Protein AF-A0A832ZF54-F1 (afdb_monomer)

Structure (mmCIF, N/CA/C/O backbone):
data_AF-A0A832ZF54-F1
#
_entry.id   AF-A0A832ZF54-F1
#
loop_
_atom_site.group_PDB
_atom_site.id
_atom_site.type_symbol
_atom_site.label_atom_id
_atom_site.label_alt_id
_atom_site.label_comp_id
_atom_site.label_asym_id
_atom_site.label_entity_id
_atom_site.label_seq_id
_atom_site.pdbx_PDB_ins_code
_atom_site.Cartn_x
_atom_site.Cartn_y
_atom_site.Cartn_z
_atom_site.occupancy
_atom_site.B_iso_or_equiv
_atom_site.auth_seq_id
_atom_site.auth_comp_id
_atom_site.auth_asym_id
_atom_site.auth_atom_id
_atom_site.pdbx_PDB_model_num
ATOM 1 N N . GLY A 1 1 ? -7.609 34.862 45.333 1.00 72.94 1 GLY A N 1
ATOM 2 C CA . GLY A 1 1 ? -7.158 33.595 45.946 1.00 72.94 1 GLY A CA 1
ATOM 3 C C . GLY A 1 1 ? -5.724 33.328 45.537 1.00 72.94 1 GLY A C 1
ATOM 4 O O . GLY A 1 1 ? -5.358 33.716 44.435 1.00 72.94 1 GLY A O 1
ATOM 5 N N . LYS A 1 2 ? -4.900 32.735 46.409 1.00 78.31 2 LYS A N 1
ATOM 6 C CA . LYS A 1 2 ? -3.517 32.364 46.063 1.00 78.31 2 LYS A CA 1
ATOM 7 C C . LYS A 1 2 ? -3.549 31.214 45.050 1.00 78.31 2 LYS A C 1
ATOM 9 O O . LYS A 1 2 ? -4.230 30.223 45.290 1.00 78.31 2 LYS A O 1
ATOM 14 N N . VAL A 1 3 ? -2.839 31.351 43.932 1.00 80.88 3 VAL A N 1
ATOM 15 C CA . VAL A 1 3 ? -2.691 30.274 42.944 1.00 80.88 3 VAL A CA 1
ATOM 16 C C . VAL A 1 3 ? -1.672 29.278 43.498 1.00 80.88 3 VAL A C 1
ATOM 18 O O . VAL A 1 3 ? -0.485 29.584 43.571 1.00 80.88 3 VAL A O 1
ATOM 21 N N . THR A 1 4 ? -2.137 28.115 43.953 1.00 91.75 4 THR A N 1
ATOM 22 C CA . THR A 1 4 ? -1.279 27.002 44.383 1.00 91.75 4 THR A CA 1
ATOM 23 C C . THR A 1 4 ? -0.973 26.082 43.202 1.00 91.75 4 THR A C 1
ATOM 25 O O . THR A 1 4 ? -1.778 25.940 42.282 1.00 91.75 4 THR A O 1
ATOM 28 N N . ARG A 1 5 ? 0.199 25.435 43.217 1.00 85.44 5 ARG A N 1
ATOM 29 C CA . ARG A 1 5 ? 0.612 24.482 42.173 1.00 85.44 5 ARG A CA 1
ATOM 30 C C . ARG A 1 5 ? -0.397 23.340 42.000 1.00 85.44 5 ARG A C 1
ATOM 32 O O . ARG A 1 5 ? -0.704 22.974 40.876 1.00 85.44 5 ARG A O 1
ATOM 39 N N . GLU A 1 6 ? -0.961 22.847 43.098 1.00 84.06 6 GLU A N 1
ATOM 40 C CA . GLU A 1 6 ? -1.992 21.798 43.112 1.00 84.06 6 GLU A CA 1
ATOM 41 C C . GLU A 1 6 ? -3.297 22.246 42.428 1.00 84.06 6 GLU A C 1
ATOM 43 O O . GLU A 1 6 ? -3.936 21.480 41.704 1.00 84.06 6 GLU A O 1
ATOM 48 N N . LEU A 1 7 ? -3.675 23.519 42.593 1.00 86.12 7 LEU A N 1
ATOM 49 C CA . LEU A 1 7 ? -4.823 24.105 41.901 1.00 86.12 7 LEU A CA 1
ATOM 50 C C . LEU A 1 7 ? -4.549 24.233 40.395 1.00 86.12 7 LEU A C 1
ATOM 52 O O . LEU A 1 7 ? -5.422 23.959 39.581 1.00 86.12 7 LEU A O 1
ATOM 56 N N . ALA A 1 8 ? -3.326 24.600 40.007 1.00 82.81 8 ALA A N 1
ATOM 57 C CA . ALA A 1 8 ? -2.937 24.629 38.600 1.00 82.81 8 ALA A CA 1
ATOM 58 C C . ALA A 1 8 ? -2.902 23.216 37.984 1.00 82.81 8 ALA A C 1
ATOM 60 O O . ALA A 1 8 ? -3.450 23.015 36.906 1.00 82.81 8 ALA A O 1
ATOM 61 N N . GLU A 1 9 ? -2.326 22.223 38.667 1.00 83.19 9 GLU A N 1
ATOM 62 C CA . GLU A 1 9 ? -2.260 20.835 38.179 1.00 83.19 9 GLU A CA 1
ATOM 63 C C . GLU A 1 9 ? -3.648 20.179 38.067 1.00 83.19 9 GLU A C 1
ATOM 65 O O . GLU A 1 9 ? -3.880 19.409 37.138 1.00 83.19 9 GLU A O 1
ATOM 70 N N . SER A 1 10 ? -4.596 20.518 38.948 1.00 83.81 10 SER A N 1
ATOM 71 C CA . SER A 1 10 ? -5.980 20.018 38.865 1.00 83.81 10 SER A CA 1
ATOM 72 C C . SER A 1 10 ? -6.819 20.683 37.768 1.00 83.81 10 SER A C 1
ATOM 74 O O . SER A 1 10 ? -7.725 20.051 37.226 1.00 83.81 10 SER A O 1
ATOM 76 N N . LEU A 1 11 ? -6.520 21.936 37.409 1.00 83.50 11 LEU A N 1
ATOM 77 C CA . LEU A 1 11 ? -7.214 22.665 36.341 1.00 83.50 11 LEU A CA 1
ATOM 78 C C . LEU A 1 11 ? -6.623 22.401 34.949 1.00 83.50 11 LEU A C 1
ATOM 80 O O . LEU A 1 11 ? -7.323 22.536 33.942 1.00 83.50 11 LEU A O 1
ATOM 84 N N . VAL A 1 12 ? -5.345 22.027 34.866 1.00 82.50 12 VAL A N 1
ATOM 85 C CA . VAL A 1 12 ? -4.686 21.723 33.594 1.00 82.50 12 VAL A CA 1
ATOM 86 C C . VAL A 1 12 ? -5.132 20.348 33.098 1.00 82.50 12 VAL A C 1
ATOM 88 O O . VAL A 1 12 ? -4.608 19.302 33.479 1.00 82.50 12 VAL A O 1
ATOM 91 N N . VAL A 1 13 ? -6.085 20.350 32.167 1.00 78.62 13 VAL A N 1
ATOM 92 C CA . VAL A 1 13 ? -6.391 19.170 31.355 1.00 78.62 13 VAL A CA 1
ATOM 93 C C . VAL A 1 13 ? -5.160 18.842 30.512 1.00 78.62 13 VAL A C 1
ATOM 95 O O . VAL A 1 13 ? -4.660 19.683 29.762 1.00 78.62 13 VAL A O 1
ATOM 98 N N . SER A 1 14 ? -4.661 17.608 30.616 1.00 74.75 14 SER A N 1
ATOM 99 C CA . SER A 1 14 ? -3.575 17.140 29.752 1.00 74.75 14 SER A CA 1
ATOM 100 C C . SER A 1 14 ? -3.968 17.309 28.283 1.00 74.75 14 SER A C 1
ATOM 102 O O . SER A 1 14 ? -4.992 16.775 27.853 1.00 74.75 14 SER A O 1
ATOM 104 N N . ARG A 1 15 ? -3.149 18.037 27.511 1.00 77.19 15 ARG A N 1
ATOM 105 C CA . ARG A 1 15 ? -3.361 18.210 26.069 1.00 77.19 15 ARG A CA 1
ATOM 106 C C . ARG A 1 15 ? -3.410 16.846 25.387 1.00 77.19 15 ARG A C 1
ATOM 108 O O . ARG A 1 15 ? -2.627 15.947 25.702 1.00 77.19 15 ARG A O 1
ATOM 115 N N . ASP A 1 16 ? -4.278 16.747 24.393 1.00 79.25 16 ASP A N 1
ATOM 116 C CA . ASP A 1 16 ? -4.268 15.655 23.436 1.00 79.25 16 ASP A CA 1
ATOM 117 C C . ASP A 1 16 ? -2.885 15.507 22.799 1.00 79.25 16 ASP A C 1
ATOM 119 O O . ASP A 1 16 ? -2.359 16.427 22.169 1.00 79.25 16 ASP A O 1
ATOM 123 N N . ARG A 1 17 ? -2.294 14.332 23.019 1.00 84.69 17 ARG A N 1
ATOM 124 C CA . ARG A 1 17 ? -1.034 13.917 22.412 1.00 84.69 17 ARG A CA 1
ATOM 125 C C . ARG A 1 17 ? -1.334 13.068 21.189 1.00 84.69 17 ARG A C 1
ATOM 127 O O . ARG A 1 17 ? -2.280 12.277 21.194 1.00 84.69 17 ARG A O 1
ATOM 134 N N . GLU A 1 18 ? -0.507 13.240 20.173 1.00 89.06 18 GLU A N 1
ATOM 135 C CA . GLU A 1 18 ? -0.501 12.371 19.007 1.00 89.06 18 GLU A CA 1
ATOM 136 C C . GLU A 1 18 ? 0.013 10.989 19.404 1.00 89.06 18 GLU A C 1
ATOM 138 O O . GLU A 1 18 ? 0.980 10.865 20.159 1.00 89.06 18 GLU A O 1
ATOM 143 N N . TYR A 1 19 ? -0.646 9.949 18.902 1.00 89.56 19 TYR A N 1
ATOM 144 C CA . TYR A 1 19 ? -0.231 8.574 19.135 1.00 89.56 19 TYR A CA 1
ATOM 145 C C . TYR A 1 19 ? 0.753 8.119 18.068 1.00 89.56 19 TYR A C 1
ATOM 147 O O . TYR A 1 19 ? 0.533 8.287 16.863 1.00 89.56 19 TYR A O 1
ATOM 155 N N . ASN A 1 20 ? 1.815 7.454 18.524 1.00 93.12 20 ASN A N 1
ATOM 156 C CA . ASN A 1 20 ? 2.686 6.694 17.637 1.00 93.12 20 ASN A CA 1
ATOM 157 C C . ASN A 1 20 ? 1.854 5.584 16.943 1.00 93.12 20 ASN A C 1
ATOM 159 O O . ASN A 1 20 ? 0.907 5.073 17.553 1.00 93.12 20 ASN A O 1
ATOM 163 N N . PRO A 1 21 ? 2.164 5.174 15.699 1.00 92.56 21 PRO A N 1
ATOM 164 C CA . PRO A 1 21 ? 1.605 3.987 15.046 1.00 92.56 21 PRO A CA 1
ATOM 165 C C . PRO A 1 21 ? 1.302 2.804 15.979 1.00 92.56 21 PRO A C 1
ATOM 167 O O . PRO A 1 21 ? 0.194 2.267 15.985 1.00 92.56 21 PRO A O 1
ATOM 170 N N . PHE A 1 22 ? 2.265 2.422 16.819 1.00 93.94 22 PHE A N 1
ATOM 171 C CA . PHE A 1 22 ? 2.130 1.274 17.717 1.00 93.94 22 PHE A CA 1
ATOM 172 C C . PHE A 1 22 ? 1.108 1.507 18.834 1.00 93.94 22 PHE A C 1
ATOM 174 O O . PHE A 1 22 ? 0.333 0.612 19.172 1.00 93.94 22 PHE A O 1
ATOM 181 N N . GLU A 1 23 ? 1.092 2.716 19.394 1.00 93.88 23 GLU A N 1
ATOM 182 C CA . GLU A 1 23 ? 0.136 3.122 20.425 1.00 93.88 23 GLU A CA 1
ATOM 183 C C . GLU A 1 23 ? -1.273 3.231 19.850 1.00 93.88 23 GLU A C 1
ATOM 185 O O . GLU A 1 23 ? -2.227 2.777 20.478 1.00 93.88 23 GLU A O 1
ATOM 190 N N . THR A 1 24 ? -1.388 3.750 18.626 1.00 95.19 24 THR A N 1
ATOM 191 C CA . THR A 1 24 ? -2.641 3.837 17.872 1.00 95.19 24 THR A CA 1
ATOM 192 C C . THR A 1 24 ? -3.253 2.452 17.697 1.00 95.19 24 THR A C 1
ATOM 194 O O . THR A 1 24 ? -4.410 2.239 18.055 1.00 95.19 24 THR A O 1
ATOM 197 N N . LEU A 1 25 ? -2.470 1.485 17.204 1.00 95.31 25 LEU A N 1
ATOM 198 C CA . LEU A 1 25 ? -2.931 0.108 17.018 1.00 95.31 25 LEU A CA 1
ATOM 199 C C . LEU A 1 25 ? -3.293 -0.553 18.345 1.00 95.31 25 LEU A C 1
ATOM 201 O O . LEU A 1 25 ? -4.337 -1.196 18.452 1.00 95.31 25 LEU A O 1
ATOM 205 N N . ARG A 1 26 ? -2.471 -0.355 19.380 1.00 94.31 26 ARG A N 1
ATOM 206 C CA . ARG A 1 26 ? -2.764 -0.878 20.715 1.00 94.31 26 ARG A CA 1
ATOM 207 C C . ARG A 1 26 ? -4.093 -0.334 21.237 1.00 94.31 26 ARG A C 1
ATOM 209 O O . ARG A 1 26 ? -4.923 -1.114 21.695 1.00 94.31 26 ARG A O 1
ATOM 216 N N . ALA A 1 27 ? -4.302 0.979 21.159 1.00 94.31 27 ALA A N 1
ATOM 217 C CA . ALA A 1 27 ? -5.527 1.634 21.603 1.00 94.31 27 ALA A CA 1
ATOM 218 C C . ALA A 1 27 ? -6.743 1.171 20.789 1.00 94.31 27 ALA A C 1
ATOM 220 O O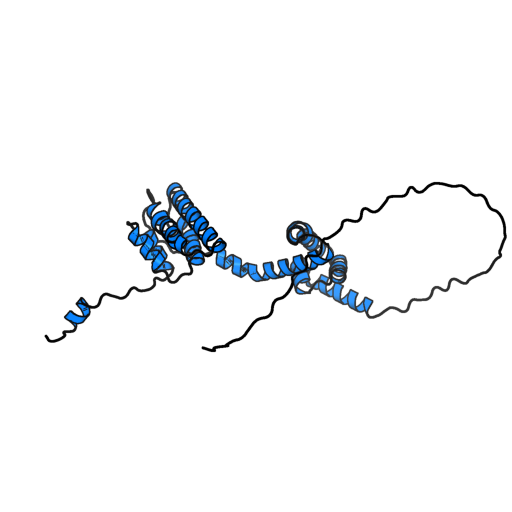 . ALA A 1 27 ? -7.797 0.893 21.363 1.00 94.31 27 ALA A O 1
ATOM 221 N N . LEU A 1 28 ? -6.577 1.009 19.473 1.00 95.81 28 LEU A N 1
ATOM 222 C CA . LEU A 1 28 ? -7.598 0.488 18.574 1.00 95.81 28 LEU A CA 1
ATOM 223 C C . LEU A 1 28 ? -8.027 -0.929 18.975 1.00 95.81 28 LEU A C 1
ATOM 225 O O . LEU A 1 28 ? -9.194 -1.152 19.283 1.00 95.81 28 LEU A O 1
ATOM 229 N N . PHE A 1 29 ? -7.099 -1.884 19.030 1.00 94.69 29 PHE A N 1
ATOM 230 C CA . PHE A 1 29 ? -7.421 -3.285 19.321 1.00 94.69 29 PHE A CA 1
ATOM 231 C C . PHE A 1 29 ? -7.821 -3.531 20.782 1.00 94.69 29 PHE A C 1
ATOM 233 O O . PHE A 1 29 ? -8.511 -4.508 21.091 1.00 94.69 29 PHE A O 1
ATOM 240 N N . MET A 1 30 ? -7.407 -2.661 21.702 1.00 93.69 30 MET A N 1
ATOM 241 C CA . MET A 1 30 ? -7.832 -2.719 23.099 1.00 93.69 30 MET A CA 1
ATOM 242 C C . MET A 1 30 ? -9.241 -2.146 23.305 1.00 93.69 30 MET A C 1
ATOM 244 O O . MET A 1 30 ? -9.907 -2.535 24.267 1.00 93.69 30 MET A O 1
ATOM 248 N N . SER A 1 31 ? -9.711 -1.271 22.412 1.00 94.12 31 SER A N 1
ATOM 249 C CA . SER A 1 31 ? -10.971 -0.546 22.578 1.00 94.12 31 SER A CA 1
ATOM 250 C C . SER A 1 31 ? -12.178 -1.464 22.816 1.00 94.12 31 SER A C 1
ATOM 252 O O . SER A 1 31 ? -12.316 -2.549 22.242 1.00 94.12 31 SER A O 1
ATOM 254 N N . LYS A 1 32 ? -13.053 -1.027 23.726 1.00 91.50 32 LYS A N 1
ATOM 255 C CA . LYS A 1 32 ? -14.320 -1.709 24.043 1.00 91.50 32 LYS A CA 1
ATOM 256 C C . LYS A 1 32 ? -15.531 -0.970 23.484 1.00 91.50 32 LYS A C 1
ATOM 258 O O . LYS A 1 32 ? -16.575 -1.576 23.286 1.00 91.50 32 LYS A O 1
ATOM 263 N N . TYR A 1 33 ? -15.382 0.330 23.233 1.00 95.00 33 TYR A N 1
ATOM 264 C CA . TYR A 1 33 ? -16.456 1.202 22.774 1.00 95.00 33 TYR A CA 1
ATOM 265 C C . TYR A 1 33 ? -16.102 1.856 21.439 1.00 95.00 33 TYR A C 1
ATOM 267 O O . TYR A 1 33 ? -14.939 2.162 21.172 1.00 95.00 33 TYR A O 1
ATOM 275 N N . VAL A 1 34 ? -17.133 2.147 20.643 1.00 95.50 34 VAL A N 1
ATOM 276 C CA . VAL A 1 34 ? -17.028 2.790 19.321 1.00 95.50 34 VAL A CA 1
ATOM 277 C C . VAL A 1 34 ? -16.210 4.083 19.391 1.00 95.50 34 VAL A C 1
ATOM 279 O O . VAL A 1 34 ? -15.243 4.261 18.654 1.00 95.50 34 VAL A O 1
ATOM 282 N N . TRP A 1 35 ? -16.535 4.972 20.331 1.00 94.44 35 TRP A N 1
ATOM 283 C CA . TRP A 1 35 ? -15.854 6.262 20.456 1.00 94.44 35 TRP A CA 1
ATOM 284 C C . TRP A 1 35 ? -14.360 6.123 20.787 1.00 94.44 35 TRP A C 1
ATOM 286 O O . TRP A 1 35 ? -13.567 6.950 20.348 1.00 94.44 35 TRP A O 1
ATOM 296 N N . GLN A 1 36 ? -13.955 5.075 21.517 1.00 94.69 36 GLN A N 1
ATOM 297 C CA . GLN A 1 36 ? -12.545 4.825 21.842 1.00 94.69 36 GLN A CA 1
ATOM 298 C C . GLN A 1 36 ? -11.763 4.433 20.592 1.00 94.69 36 GLN A C 1
ATOM 300 O O . GLN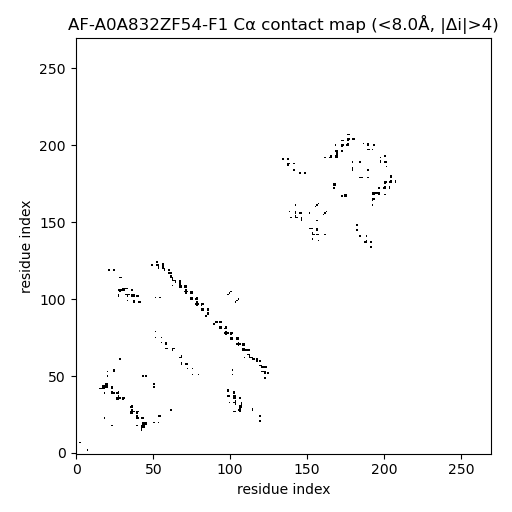 A 1 36 ? -10.695 4.987 20.343 1.00 94.69 36 GLN A O 1
ATOM 305 N N . ALA A 1 37 ? -12.317 3.514 19.797 1.00 95.62 37 ALA A N 1
ATOM 306 C CA . ALA A 1 37 ? -11.713 3.066 18.548 1.00 95.62 37 ALA A CA 1
ATOM 307 C C . ALA A 1 37 ? -11.577 4.224 17.549 1.00 95.62 37 ALA A C 1
ATOM 309 O O . ALA A 1 37 ? -10.509 4.431 16.975 1.00 95.62 37 ALA A O 1
ATOM 310 N N . LYS A 1 38 ? -12.638 5.030 17.400 1.00 95.00 38 LYS A N 1
ATOM 311 C CA . LYS A 1 38 ? -12.630 6.215 16.532 1.00 95.00 38 LYS A CA 1
ATOM 312 C C . LYS A 1 38 ? -11.592 7.240 16.995 1.00 95.00 38 LYS A C 1
ATOM 314 O O . LYS A 1 38 ? -10.766 7.677 16.202 1.00 95.00 38 LYS A O 1
ATOM 319 N N . ARG A 1 39 ? -11.578 7.563 18.294 1.00 93.94 39 ARG A N 1
ATOM 320 C CA . ARG A 1 39 ? -10.619 8.504 18.897 1.00 93.94 39 ARG A CA 1
ATOM 321 C C . ARG A 1 39 ? -9.171 8.038 18.748 1.00 93.94 39 ARG A C 1
ATOM 323 O O . ARG A 1 39 ? -8.301 8.881 18.564 1.00 93.94 39 ARG A O 1
ATOM 330 N N . ALA A 1 40 ? -8.910 6.731 18.816 1.00 94.81 40 ALA A N 1
ATOM 331 C CA . ALA A 1 40 ? -7.575 6.183 18.595 1.00 94.81 40 ALA A CA 1
ATOM 332 C C . ALA A 1 40 ? -7.065 6.511 17.184 1.00 94.81 40 ALA A C 1
ATOM 334 O O . ALA A 1 40 ? -5.959 7.028 17.054 1.00 94.81 40 ALA A O 1
ATOM 335 N N . LEU A 1 41 ? -7.887 6.296 16.149 1.00 94.12 41 LEU A N 1
ATOM 336 C CA . LEU A 1 41 ? -7.518 6.628 14.768 1.00 94.12 41 LEU A CA 1
ATOM 337 C C . LEU A 1 41 ? -7.374 8.135 14.546 1.00 94.12 41 LEU A C 1
ATOM 339 O O . LEU A 1 41 ? -6.399 8.572 13.945 1.00 94.12 41 LEU A O 1
ATOM 343 N N . SER A 1 42 ? -8.300 8.941 15.075 1.00 92.62 42 SER A N 1
ATOM 344 C CA . SER A 1 42 ? -8.258 10.402 14.916 1.00 92.62 42 SER A CA 1
ATOM 345 C C . SER A 1 42 ? -7.031 11.059 15.559 1.00 92.62 42 SER A C 1
ATOM 347 O O . SER A 1 42 ? -6.684 12.172 15.188 1.00 92.62 42 SER A O 1
ATOM 349 N N . ARG A 1 43 ? -6.381 10.392 16.520 1.00 92.50 43 ARG A N 1
ATOM 350 C CA . ARG A 1 43 ? -5.159 10.868 17.190 1.00 92.50 43 ARG A CA 1
ATOM 351 C C . ARG A 1 43 ? -3.869 10.325 16.594 1.00 92.50 43 ARG A C 1
ATOM 353 O O . ARG A 1 43 ? -2.795 10.638 17.105 1.00 92.50 43 ARG A O 1
ATOM 360 N N . SER A 1 44 ? -3.955 9.466 15.585 1.00 94.06 44 SER A N 1
ATOM 361 C CA . SER A 1 44 ? -2.763 8.867 14.999 1.00 94.06 44 SER A CA 1
ATOM 362 C C . SER A 1 44 ? -1.934 9.925 14.269 1.00 94.06 44 SER A C 1
ATOM 364 O O . SER A 1 44 ? -2.492 10.745 13.544 1.00 94.06 44 SER A O 1
ATOM 366 N N . ASN A 1 45 ? -0.609 9.861 14.400 1.00 93.00 45 ASN A N 1
ATOM 367 C CA . ASN A 1 45 ? 0.325 10.671 13.605 1.00 93.00 45 ASN A CA 1
ATOM 368 C C . ASN A 1 45 ? 0.591 10.066 12.205 1.00 93.00 45 ASN A C 1
ATOM 370 O O . ASN A 1 45 ? 1.653 10.234 11.616 1.00 93.00 45 ASN A O 1
ATOM 374 N N . LEU A 1 46 ? -0.315 9.233 11.694 1.00 92.44 46 LEU A N 1
ATOM 375 C CA . LEU A 1 46 ? -0.132 8.561 10.413 1.00 92.44 46 LEU A CA 1
ATOM 376 C C . LEU A 1 46 ? -1.023 9.179 9.346 1.00 92.44 46 LEU A C 1
ATOM 378 O O . LEU A 1 46 ? -2.177 9.526 9.598 1.00 92.44 46 LEU A O 1
ATOM 382 N N . ASP A 1 47 ? -0.502 9.211 8.121 1.00 93.31 47 ASP A N 1
ATOM 383 C CA . ASP A 1 47 ? -1.343 9.425 6.952 1.00 93.31 47 ASP A CA 1
ATOM 384 C C . ASP A 1 47 ? -2.418 8.330 6.855 1.00 93.31 47 ASP A C 1
ATOM 386 O O . ASP A 1 47 ? -2.205 7.182 7.259 1.00 93.31 47 ASP A O 1
ATOM 390 N N . HIS A 1 48 ? -3.580 8.682 6.314 1.00 93.25 48 HIS A N 1
ATOM 391 C CA . HIS A 1 48 ? -4.766 7.831 6.340 1.00 93.25 48 HIS A CA 1
ATOM 392 C C . HIS A 1 48 ? -4.581 6.539 5.531 1.00 93.25 48 HIS A C 1
ATOM 394 O O . HIS A 1 48 ? -5.009 5.480 5.989 1.00 93.25 48 HIS A O 1
ATOM 400 N N . ASP A 1 49 ? -3.901 6.587 4.379 1.00 93.31 49 ASP A N 1
ATOM 401 C CA . ASP A 1 49 ? -3.609 5.382 3.585 1.00 93.31 49 ASP A CA 1
ATOM 402 C C . ASP A 1 49 ? -2.644 4.458 4.338 1.00 93.31 49 ASP A C 1
ATOM 404 O O . ASP A 1 49 ? -2.856 3.249 4.480 1.00 93.31 49 ASP A O 1
ATOM 408 N N . THR A 1 50 ? -1.606 5.061 4.921 1.00 95.25 50 THR A N 1
ATOM 409 C CA . THR A 1 50 ? -0.616 4.332 5.715 1.00 95.25 50 THR A CA 1
ATOM 410 C C . THR A 1 50 ? -1.277 3.677 6.926 1.00 95.25 50 THR A C 1
ATOM 412 O O . THR A 1 50 ? -1.046 2.496 7.181 1.00 95.25 50 THR A O 1
ATOM 415 N N . LEU A 1 51 ? -2.152 4.394 7.634 1.00 95.69 51 LEU A N 1
ATOM 416 C CA . LEU A 1 51 ? -2.910 3.895 8.780 1.00 95.69 51 LEU A CA 1
ATOM 417 C C . LEU A 1 51 ? -3.765 2.671 8.421 1.00 95.69 51 LEU A C 1
ATOM 419 O O . LEU A 1 51 ? -3.700 1.659 9.120 1.00 95.69 51 LEU A O 1
ATOM 423 N N . LEU A 1 52 ? -4.516 2.720 7.315 1.00 96.00 52 LEU A N 1
ATOM 424 C CA . LEU A 1 52 ? -5.300 1.574 6.839 1.00 96.00 52 LEU A CA 1
ATOM 425 C C . LEU A 1 52 ? -4.408 0.364 6.547 1.00 96.00 52 LEU A C 1
ATOM 427 O O . LEU A 1 52 ? -4.760 -0.769 6.883 1.00 96.00 52 LEU A O 1
ATOM 431 N N . GLN A 1 53 ? -3.226 0.593 5.974 1.00 96.44 53 GLN A N 1
ATOM 432 C CA . GLN A 1 53 ? -2.276 -0.477 5.703 1.00 96.44 53 GLN A CA 1
ATOM 433 C C . GLN A 1 53 ? -1.647 -1.051 6.987 1.00 96.44 53 GLN A C 1
ATOM 435 O O . GLN A 1 53 ? -1.413 -2.259 7.055 1.00 96.44 53 GLN A O 1
ATOM 440 N N . TRP A 1 54 ? -1.404 -0.230 8.013 1.00 96.62 54 TRP A N 1
ATOM 441 C CA . TRP A 1 54 ? -0.980 -0.710 9.333 1.00 96.62 54 TRP A CA 1
ATOM 442 C C . TRP A 1 54 ? -2.039 -1.609 9.964 1.00 96.62 54 TRP A C 1
ATOM 444 O O . TRP A 1 54 ? -1.700 -2.669 10.486 1.00 96.62 54 TRP A O 1
ATOM 454 N N . ILE A 1 55 ? -3.314 -1.226 9.889 1.00 96.56 55 ILE A N 1
ATOM 455 C CA . ILE A 1 55 ? -4.412 -2.055 10.398 1.00 96.56 55 ILE A CA 1
ATOM 456 C C . ILE A 1 55 ? -4.456 -3.387 9.636 1.00 96.56 55 ILE A C 1
ATOM 458 O O . ILE A 1 55 ? -4.460 -4.440 10.269 1.00 96.56 55 ILE A O 1
ATOM 462 N N . ASN A 1 56 ? -4.397 -3.347 8.300 1.00 96.69 56 ASN A N 1
ATOM 463 C CA . ASN A 1 56 ? -4.401 -4.526 7.426 1.00 96.69 56 ASN A CA 1
ATOM 464 C C . ASN A 1 56 ? -3.352 -5.575 7.837 1.00 96.69 56 ASN A C 1
ATOM 466 O O . ASN A 1 56 ? -3.686 -6.733 8.058 1.00 96.69 56 ASN A O 1
ATOM 470 N N . GLU A 1 57 ? -2.095 -5.155 8.005 1.00 96.25 57 GLU A N 1
ATOM 471 C CA . GLU A 1 57 ? -0.987 -6.057 8.353 1.00 96.25 57 GLU A CA 1
ATOM 472 C C . GLU A 1 57 ? -1.151 -6.686 9.749 1.00 96.25 57 GLU A C 1
ATOM 474 O O . GLU A 1 57 ? -0.717 -7.810 9.993 1.00 96.25 57 GLU A O 1
ATOM 479 N N . ASN A 1 58 ? -1.784 -5.965 10.683 1.00 96.06 58 ASN A N 1
ATOM 480 C CA . ASN A 1 58 ? -1.813 -6.333 12.099 1.00 96.06 58 ASN A CA 1
ATOM 481 C C . ASN A 1 58 ? -3.109 -7.026 12.556 1.00 96.06 58 ASN A C 1
ATOM 483 O O . ASN A 1 58 ? -3.110 -7.630 13.630 1.00 96.06 58 ASN A O 1
ATOM 487 N N . ILE A 1 59 ? -4.180 -7.016 11.753 1.00 95.69 59 ILE A N 1
ATOM 488 C CA . ILE A 1 59 ? -5.407 -7.802 11.998 1.00 95.69 59 ILE A CA 1
ATOM 489 C C . ILE A 1 59 ? -5.110 -9.289 12.283 1.00 95.69 59 ILE A C 1
ATOM 491 O O . ILE A 1 59 ? -5.526 -9.770 13.341 1.00 95.69 59 ILE A O 1
ATOM 495 N N . PRO A 1 60 ? -4.384 -10.029 11.419 1.00 94.50 60 PRO A N 1
ATOM 496 C CA . PRO A 1 60 ? -4.174 -11.466 11.610 1.00 94.50 60 PRO A CA 1
ATOM 497 C C . PRO A 1 60 ? -3.183 -11.765 12.739 1.00 94.50 60 PRO A C 1
ATOM 499 O O . PRO A 1 60 ? -3.136 -12.878 13.250 1.00 94.50 60 PRO A O 1
ATOM 502 N N . LEU A 1 61 ? -2.382 -10.777 13.145 1.00 94.06 61 LEU A N 1
ATOM 503 C CA . LEU A 1 61 ? -1.495 -10.910 14.296 1.00 94.06 61 LEU A CA 1
ATOM 504 C C . LEU A 1 61 ? -2.286 -10.783 15.608 1.00 94.06 61 LEU A C 1
ATOM 506 O O . LEU A 1 61 ? -1.996 -11.475 16.592 1.00 94.06 61 LEU A O 1
ATOM 510 N N . GLN A 1 62 ? -3.289 -9.900 15.624 1.00 94.12 62 GLN A N 1
ATOM 511 C CA . GLN A 1 62 ? -4.094 -9.611 16.805 1.00 94.12 62 GLN A CA 1
ATOM 512 C C . GLN A 1 62 ? -5.234 -10.610 17.030 1.00 94.12 62 GLN A C 1
ATOM 514 O O . GLN A 1 62 ? -5.478 -10.986 18.181 1.00 94.12 62 GLN A O 1
ATOM 519 N N . TYR A 1 63 ? -5.946 -10.999 15.974 1.00 94.50 63 TYR A N 1
ATOM 520 C CA . TYR A 1 63 ? -7.067 -11.934 16.051 1.00 94.50 63 TYR A CA 1
ATOM 521 C C . TYR A 1 63 ? -6.614 -13.350 15.717 1.00 94.50 63 TYR A C 1
ATOM 523 O O . TYR A 1 63 ? -5.807 -13.553 14.818 1.00 94.50 63 TYR A O 1
ATOM 531 N N . SER A 1 64 ? -7.132 -14.323 16.466 1.00 92.19 64 SER A N 1
ATOM 532 C CA . SER A 1 64 ? -6.783 -15.738 16.289 1.00 92.19 64 SER A CA 1
ATOM 533 C C . SER A 1 64 ? -7.903 -16.515 15.599 1.00 92.19 64 SER A C 1
ATOM 535 O O . SER A 1 64 ? -7.616 -17.461 14.874 1.00 92.19 64 SER A O 1
ATOM 537 N N . ASP A 1 65 ? -9.168 -16.142 15.836 1.00 95.06 65 ASP A N 1
ATOM 538 C CA . ASP A 1 65 ? -10.320 -16.834 15.249 1.00 95.06 65 ASP A CA 1
ATOM 539 C C . ASP A 1 65 ? -10.512 -16.405 13.782 1.00 95.06 65 ASP A C 1
ATOM 541 O O . ASP A 1 65 ? -10.636 -15.201 13.522 1.00 95.06 65 ASP A O 1
ATOM 545 N N . PRO A 1 66 ? -10.586 -17.341 12.816 1.00 95.31 66 PRO A N 1
ATOM 546 C CA . PRO A 1 66 ? -10.782 -17.006 11.405 1.00 95.31 66 PRO A CA 1
ATOM 547 C C . PRO A 1 66 ? -12.049 -16.183 11.134 1.00 95.31 66 PRO A C 1
ATOM 549 O O . PRO A 1 66 ? -12.052 -15.322 10.257 1.00 95.31 66 PRO A O 1
ATOM 552 N N . GLU A 1 67 ? -13.115 -16.411 11.905 1.00 96.06 67 GLU A N 1
ATOM 553 C CA . GLU A 1 67 ? -14.383 -15.685 11.769 1.00 96.06 67 GLU A CA 1
ATOM 554 C C . GLU A 1 67 ? -14.245 -14.203 12.166 1.00 96.06 67 GLU A C 1
ATOM 556 O O . GLU A 1 67 ? -14.783 -13.322 11.493 1.00 96.06 67 GLU A O 1
ATOM 561 N N . ASP A 1 68 ? -13.487 -13.916 13.229 1.00 95.81 68 ASP A N 1
ATOM 562 C CA . ASP A 1 68 ? -13.192 -12.548 13.668 1.00 95.81 68 ASP A CA 1
ATOM 563 C C . ASP A 1 68 ? -12.291 -11.833 12.649 1.00 95.81 68 ASP A C 1
ATOM 565 O O . ASP A 1 68 ? -12.539 -10.680 12.298 1.00 95.81 68 ASP A O 1
ATOM 569 N N . ILE A 1 69 ? -11.281 -12.536 12.120 1.00 96.44 69 ILE A N 1
ATOM 570 C CA . ILE A 1 69 ? -10.392 -12.025 11.066 1.00 96.44 69 ILE A CA 1
ATOM 571 C C . ILE A 1 69 ? -11.197 -11.660 9.813 1.00 96.44 69 ILE A C 1
ATOM 573 O O . ILE A 1 69 ? -11.011 -10.581 9.248 1.00 96.44 69 ILE A O 1
ATOM 577 N N . TRP A 1 70 ? -12.113 -12.533 9.388 1.00 97.38 70 TRP A N 1
ATOM 578 C CA . TRP A 1 70 ? -12.979 -12.282 8.239 1.00 97.38 70 TRP A CA 1
ATOM 579 C C . TRP A 1 70 ? -13.836 -11.024 8.436 1.00 97.38 70 TRP A C 1
ATOM 581 O O . TRP A 1 70 ? -13.832 -10.148 7.570 1.00 97.38 70 TRP A O 1
ATOM 591 N N . ARG A 1 71 ? -14.496 -10.875 9.594 1.00 97.06 71 ARG A N 1
ATOM 592 C CA . ARG A 1 71 ? -15.289 -9.673 9.919 1.00 97.06 71 ARG A CA 1
ATOM 593 C C . ARG A 1 71 ? -14.444 -8.403 9.943 1.00 97.06 71 ARG A C 1
ATOM 595 O O . ARG A 1 71 ? -14.874 -7.367 9.435 1.00 97.06 71 ARG A O 1
ATOM 602 N N . ALA A 1 72 ? -13.246 -8.478 10.519 1.00 97.31 72 ALA A N 1
ATOM 603 C CA . ALA A 1 72 ? -12.307 -7.364 10.561 1.00 97.31 72 ALA A CA 1
ATOM 604 C C . ALA A 1 72 ? -11.923 -6.906 9.147 1.00 97.31 72 ALA A C 1
ATOM 606 O O . ALA A 1 72 ? -11.972 -5.714 8.840 1.00 97.31 72 ALA A O 1
ATOM 607 N N . TYR A 1 73 ? -11.590 -7.850 8.263 1.00 97.62 73 TYR A N 1
ATOM 608 C CA . TYR A 1 73 ? -11.267 -7.536 6.876 1.00 97.62 73 TYR A CA 1
ATOM 609 C C . TYR A 1 73 ? -12.469 -7.059 6.074 1.00 97.6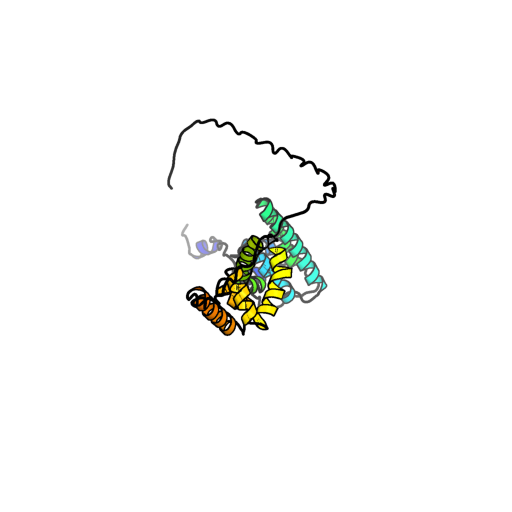2 73 TYR A C 1
ATOM 611 O O . TYR A 1 73 ? -12.304 -6.184 5.230 1.00 97.62 73 TYR A O 1
ATOM 619 N N . GLU A 1 74 ? -13.670 -7.568 6.338 1.00 97.88 74 GLU A N 1
ATOM 620 C CA . GLU A 1 74 ? -14.883 -7.063 5.700 1.00 97.88 74 GLU A CA 1
ATOM 621 C C . GLU A 1 74 ? -15.110 -5.582 6.048 1.00 97.88 74 GLU A C 1
ATOM 623 O O . GLU A 1 74 ? -15.337 -4.757 5.157 1.00 97.88 74 GLU A O 1
ATOM 628 N N . ALA A 1 75 ? -14.982 -5.218 7.328 1.00 97.38 75 ALA A N 1
ATOM 629 C CA . ALA A 1 75 ? -15.082 -3.832 7.776 1.00 97.38 75 ALA A CA 1
ATOM 630 C C . ALA A 1 75 ? -13.993 -2.947 7.142 1.00 97.38 75 ALA A C 1
ATOM 632 O O . ALA A 1 75 ? -14.292 -1.873 6.611 1.00 97.38 75 ALA A O 1
ATOM 633 N N . LEU A 1 76 ? -12.745 -3.426 7.121 1.00 97.50 76 LEU A N 1
ATOM 634 C CA . LEU A 1 76 ? -11.623 -2.708 6.518 1.00 97.50 76 LEU A CA 1
ATOM 635 C C . LEU A 1 76 ? -11.782 -2.546 4.997 1.00 97.50 76 LEU A C 1
ATOM 637 O O . LEU A 1 76 ? -11.495 -1.481 4.451 1.00 97.50 76 LEU A O 1
ATOM 641 N N . ALA A 1 77 ? -12.285 -3.568 4.302 1.00 97.81 77 ALA A N 1
ATOM 642 C CA . ALA A 1 77 ? -12.551 -3.519 2.869 1.00 97.81 77 ALA A CA 1
ATOM 643 C C . ALA A 1 77 ? -13.614 -2.464 2.541 1.00 97.81 77 ALA A C 1
ATOM 645 O O . ALA A 1 77 ? -13.427 -1.667 1.618 1.00 97.81 77 ALA A O 1
ATOM 646 N N . ARG A 1 78 ? -14.694 -2.394 3.332 1.00 97.44 78 ARG A N 1
ATOM 647 C CA . ARG A 1 78 ? -15.711 -1.340 3.197 1.00 97.44 78 ARG A CA 1
ATOM 648 C C . ARG A 1 78 ? -15.105 0.043 3.430 1.00 97.44 78 ARG A C 1
ATOM 650 O O . ARG A 1 78 ? -15.349 0.937 2.623 1.00 97.44 78 ARG A O 1
ATOM 657 N N . ALA A 1 79 ? -14.269 0.209 4.457 1.00 97.44 79 ALA A N 1
ATOM 658 C CA . ALA A 1 79 ? -13.559 1.466 4.707 1.00 97.44 79 ALA A CA 1
ATOM 659 C C . ALA A 1 79 ? -12.711 1.894 3.495 1.00 97.44 79 ALA A C 1
ATOM 661 O O . ALA A 1 79 ? -12.779 3.042 3.056 1.00 97.44 79 ALA A O 1
ATOM 662 N N . ASN A 1 80 ? -11.983 0.952 2.889 1.00 96.31 80 ASN A N 1
ATOM 663 C CA . ASN A 1 80 ? -11.149 1.219 1.720 1.00 96.31 80 ASN A CA 1
ATOM 664 C C . ASN A 1 80 ? -11.965 1.607 0.471 1.00 96.31 80 ASN A C 1
ATOM 666 O O . ASN A 1 80 ? -11.516 2.421 -0.332 1.00 96.31 80 ASN A O 1
ATOM 670 N N . ILE A 1 81 ? -13.189 1.088 0.306 1.00 96.88 81 ILE A N 1
ATOM 671 C CA . ILE A 1 81 ? -14.094 1.525 -0.773 1.00 96.88 81 ILE A CA 1
ATOM 672 C C . ILE A 1 81 ? -14.444 3.009 -0.612 1.00 96.88 81 ILE A C 1
ATOM 674 O O . ILE A 1 81 ? -14.401 3.751 -1.596 1.00 96.88 81 ILE A O 1
ATOM 678 N N . TYR A 1 82 ? -14.767 3.460 0.605 1.00 96.81 82 TYR A N 1
ATOM 679 C CA . TYR A 1 82 ? -15.011 4.882 0.870 1.00 96.81 82 TYR A CA 1
ATOM 680 C C . TYR A 1 82 ? -13.752 5.714 0.641 1.00 96.81 82 TYR A C 1
ATOM 682 O O . TYR A 1 82 ? -13.832 6.749 -0.014 1.00 96.81 82 TYR A O 1
ATOM 690 N N . TYR A 1 83 ? -12.586 5.226 1.063 1.00 96.25 83 TYR A N 1
ATOM 691 C CA . TYR A 1 83 ? -11.315 5.903 0.811 1.00 96.25 83 TYR A CA 1
ATOM 692 C C . TYR A 1 83 ? -11.016 6.052 -0.692 1.00 96.25 83 TYR A C 1
ATOM 694 O O . TYR A 1 83 ? -10.676 7.133 -1.168 1.00 96.25 83 TYR A O 1
ATOM 702 N N . GLY A 1 84 ? -11.270 5.010 -1.488 1.00 96.69 84 GLY A N 1
ATOM 703 C CA . GLY A 1 84 ? -11.169 5.078 -2.946 1.00 96.69 84 GLY A CA 1
ATOM 704 C C . GLY A 1 84 ? -12.181 6.031 -3.595 1.00 96.69 84 GLY A C 1
ATOM 705 O O . GLY A 1 84 ? -11.900 6.584 -4.657 1.00 96.69 84 GLY A O 1
ATOM 706 N N . ARG A 1 85 ? -13.351 6.253 -2.979 1.00 96.38 85 ARG A N 1
ATOM 707 C CA . ARG A 1 85 ? -14.310 7.283 -3.422 1.00 96.38 85 ARG A CA 1
ATOM 708 C C . ARG A 1 85 ? -13.797 8.686 -3.114 1.00 96.38 85 ARG A C 1
ATOM 710 O O . ARG A 1 85 ? -13.885 9.523 -4.005 1.00 96.38 85 ARG A O 1
ATOM 717 N N . ILE A 1 86 ? -13.206 8.907 -1.935 1.00 96.88 86 ILE A N 1
ATOM 718 C CA . ILE A 1 86 ? -12.579 10.188 -1.556 1.00 96.88 86 ILE A CA 1
ATOM 719 C C . ILE A 1 86 ? -11.557 10.603 -2.613 1.00 96.88 86 ILE A C 1
ATOM 721 O O . ILE A 1 86 ? -11.643 11.705 -3.134 1.00 96.88 86 ILE A O 1
ATOM 725 N N . TRP A 1 87 ? -10.658 9.707 -3.022 1.00 94.00 87 TRP A N 1
ATOM 726 C CA . TRP A 1 87 ? -9.657 10.016 -4.054 1.00 94.00 87 TRP A CA 1
ATOM 727 C C . TRP A 1 87 ? -10.246 10.341 -5.434 1.00 94.00 87 TRP A C 1
ATOM 729 O O . TRP A 1 87 ? -9.610 11.030 -6.227 1.00 94.00 87 TRP A O 1
ATOM 739 N N . LYS A 1 88 ? -11.449 9.846 -5.746 1.00 96.31 88 LYS A N 1
ATOM 740 C CA . LYS A 1 88 ? -12.124 10.110 -7.027 1.00 96.31 88 LYS A CA 1
ATOM 741 C C . LYS A 1 88 ? -12.931 11.405 -7.018 1.00 96.31 88 LYS A C 1
ATOM 743 O O . LYS A 1 88 ? -12.992 12.072 -8.044 1.00 96.31 88 LYS A O 1
ATOM 748 N N . THR A 1 89 ? -13.592 11.725 -5.906 1.00 96.38 89 THR A N 1
ATOM 749 C CA . THR A 1 89 ? -14.488 12.891 -5.790 1.00 96.38 89 THR A CA 1
ATOM 750 C C . THR A 1 89 ? -13.854 14.074 -5.068 1.00 96.38 89 THR A C 1
ATOM 752 O O . THR A 1 89 ? -14.411 15.165 -5.095 1.00 96.38 89 THR A O 1
ATOM 755 N N . MET A 1 90 ? -12.714 13.862 -4.411 1.00 95.38 90 MET A N 1
ATOM 756 C CA . MET A 1 90 ? -12.030 14.808 -3.528 1.00 95.38 90 MET A CA 1
ATOM 757 C C . MET A 1 90 ? -12.880 15.314 -2.348 1.00 95.38 90 MET A C 1
ATOM 759 O O . MET A 1 90 ? -12.555 16.327 -1.733 1.00 95.38 90 MET A O 1
ATOM 763 N N . SER A 1 91 ? -13.967 14.612 -2.010 1.00 95.19 91 SER A N 1
ATOM 764 C CA . SER A 1 91 ? -14.827 14.946 -0.870 1.00 95.19 91 SER A CA 1
ATOM 765 C C . SER A 1 91 ? -14.313 14.259 0.394 1.00 95.19 91 SER A C 1
ATOM 767 O O . SER A 1 91 ? -14.493 13.054 0.582 1.00 95.19 91 SER A O 1
ATOM 769 N N . TRP A 1 92 ? -13.668 15.035 1.264 1.00 95.06 92 TRP A N 1
ATOM 770 C CA . TRP A 1 92 ? -13.098 14.558 2.529 1.00 95.06 92 TRP A CA 1
ATOM 771 C C . TRP A 1 92 ? -14.137 14.340 3.635 1.00 95.06 92 TRP A C 1
ATOM 773 O O . TRP A 1 92 ? -13.830 13.697 4.636 1.00 95.06 92 TRP A O 1
ATOM 783 N N . ASP A 1 93 ? -15.387 14.759 3.429 1.00 95.19 93 ASP A N 1
ATOM 784 C CA . ASP A 1 93 ? -16.498 14.509 4.361 1.00 95.19 93 ASP A CA 1
ATOM 785 C C . ASP A 1 93 ? -16.744 13.005 4.570 1.00 95.19 93 ASP A C 1
ATOM 787 O O . ASP A 1 93 ? -17.188 12.558 5.631 1.00 95.19 93 ASP A O 1
ATOM 791 N N . LEU A 1 94 ? -16.388 12.188 3.569 1.00 95.38 94 LEU A N 1
ATOM 792 C CA . LEU A 1 94 ? -16.499 10.733 3.634 1.00 95.38 94 LEU A CA 1
ATOM 793 C C . LEU A 1 94 ? -15.483 10.098 4.602 1.00 95.38 94 LEU A C 1
ATOM 795 O O . LEU A 1 94 ? -15.637 8.930 4.965 1.00 95.38 94 LEU A O 1
ATOM 799 N N . LEU A 1 95 ? -14.461 10.836 5.044 1.00 95.31 95 LEU A N 1
ATOM 800 C CA . LEU A 1 95 ? -13.406 10.315 5.912 1.00 95.31 95 LEU A CA 1
ATOM 801 C C . LEU A 1 9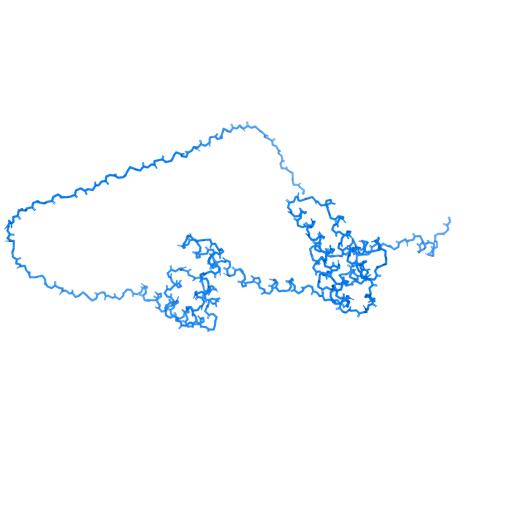5 ? -13.946 9.851 7.271 1.00 95.31 95 LEU A C 1
ATOM 803 O O . LEU A 1 95 ? -13.468 8.850 7.804 1.00 95.31 95 LEU A O 1
ATOM 807 N N . SER A 1 96 ? -14.987 10.504 7.801 1.00 94.62 96 SER A N 1
ATOM 808 C CA . SER A 1 96 ? -15.626 10.051 9.046 1.00 94.62 96 SER A CA 1
ATOM 809 C C . SER A 1 96 ? -16.114 8.604 8.925 1.00 94.62 96 SER A C 1
ATOM 811 O O . SER A 1 96 ? -15.871 7.805 9.825 1.00 94.62 96 SER A O 1
ATOM 813 N N . TYR A 1 97 ? -16.709 8.236 7.784 1.00 95.38 97 TYR A N 1
ATOM 814 C CA . TYR A 1 97 ? -17.171 6.869 7.523 1.00 95.38 97 TYR A CA 1
ATOM 815 C C . TYR A 1 97 ? -16.010 5.880 7.395 1.00 95.38 97 TYR A C 1
ATOM 817 O O . TYR A 1 97 ? -16.122 4.738 7.838 1.00 95.38 97 TYR A O 1
ATOM 825 N N . VAL A 1 98 ? -14.879 6.312 6.822 1.00 96.50 98 VAL A N 1
ATOM 826 C CA . VAL A 1 98 ? -13.657 5.496 6.783 1.00 96.50 98 VAL A CA 1
ATOM 827 C C . VAL A 1 98 ? -13.203 5.183 8.205 1.00 96.50 98 VAL A C 1
ATOM 829 O O . VAL A 1 98 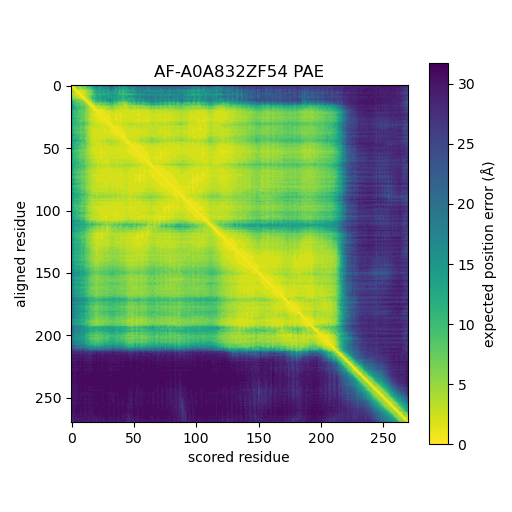? -12.945 4.022 8.508 1.00 96.50 98 VAL A O 1
ATOM 832 N N . PHE A 1 99 ? -13.160 6.176 9.097 1.00 96.12 99 PHE A N 1
ATOM 833 C CA . PHE A 1 99 ? -12.768 5.965 10.493 1.00 96.12 99 PHE A CA 1
ATOM 834 C C . PHE A 1 99 ? -13.785 5.144 11.285 1.00 96.12 99 PHE A C 1
ATOM 836 O O . PHE A 1 99 ? -13.372 4.332 12.109 1.00 96.12 99 PHE A O 1
ATOM 843 N N . ASP A 1 100 ? -15.082 5.291 11.016 1.00 95.75 100 ASP A N 1
ATOM 844 C CA . ASP A 1 100 ? -16.132 4.495 11.661 1.00 95.75 100 ASP A CA 1
ATOM 845 C C . ASP A 1 100 ? -16.047 3.004 11.281 1.00 95.75 100 ASP A C 1
ATOM 847 O O . ASP A 1 100 ? -16.258 2.125 12.121 1.00 95.75 100 ASP A O 1
ATOM 851 N N . LEU A 1 101 ? -15.665 2.701 10.037 1.00 96.50 101 LEU A N 1
ATOM 852 C CA . LEU A 1 101 ? -15.507 1.328 9.551 1.00 96.50 101 LEU A CA 1
ATOM 853 C C . LEU A 1 101 ? -14.137 0.730 9.899 1.00 96.50 101 LEU A C 1
ATOM 855 O O . LEU A 1 101 ? -14.064 -0.394 10.392 1.00 96.50 101 LEU A O 1
ATOM 859 N N . ALA A 1 102 ? -13.051 1.472 9.679 1.00 96.62 102 ALA A N 1
ATOM 860 C CA . ALA A 1 102 ? -11.692 1.002 9.945 1.00 96.62 102 ALA A CA 1
ATOM 861 C C . ALA A 1 102 ? -11.368 0.943 11.443 1.00 96.62 102 ALA A C 1
ATOM 863 O O . ALA A 1 102 ? -10.545 0.134 11.860 1.00 96.62 102 ALA A O 1
ATOM 864 N N . GLY A 1 103 ? -11.988 1.804 12.252 1.00 96.00 103 GLY A N 1
ATOM 865 C CA . GLY A 1 103 ? -11.748 1.867 13.687 1.00 96.00 103 GLY A CA 1
ATOM 866 C C . GLY A 1 103 ? -12.673 0.917 14.445 1.00 96.00 103 GLY A C 1
ATOM 867 O O . GLY A 1 103 ? -12.310 -0.236 14.685 1.00 96.00 103 GLY A O 1
ATOM 868 N N . PRO A 1 104 ? -13.881 1.375 14.821 1.00 96.19 104 PRO A N 1
ATO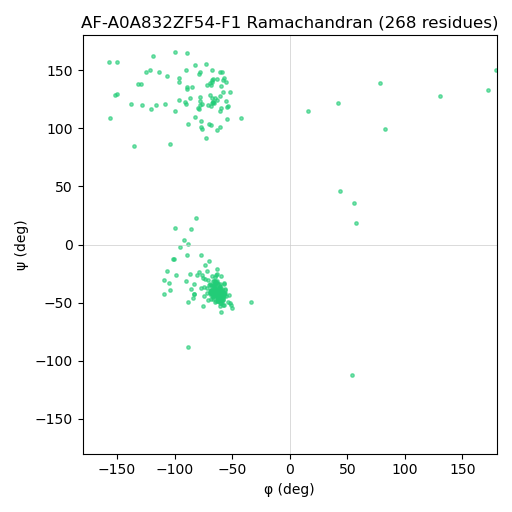M 869 C CA . PRO A 1 104 ? -14.881 0.552 15.494 1.00 96.19 104 PRO A CA 1
ATOM 870 C C . PRO A 1 104 ? -15.204 -0.751 14.762 1.00 96.19 104 PRO A C 1
ATOM 872 O O . PRO A 1 104 ? -15.281 -1.791 15.412 1.00 96.19 104 PRO A O 1
ATOM 875 N N . GLY A 1 105 ? -15.366 -0.715 13.435 1.00 95.44 105 GLY A N 1
ATOM 876 C CA . GLY A 1 105 ? -15.716 -1.904 12.653 1.00 95.44 105 GLY A CA 1
ATOM 877 C C . GLY A 1 105 ? -14.663 -3.012 12.732 1.00 95.44 105 GLY A C 1
ATOM 878 O O . GLY A 1 105 ? -15.018 -4.183 12.850 1.00 95.44 105 GLY A O 1
ATOM 879 N N . VAL A 1 106 ? -13.375 -2.655 12.763 1.00 96.69 106 VAL A N 1
ATOM 880 C CA . VAL A 1 106 ? -12.291 -3.621 12.989 1.00 96.69 106 VAL A CA 1
ATOM 881 C C . VAL A 1 106 ? -12.230 -4.011 14.459 1.00 96.69 106 VAL A C 1
ATOM 883 O O . VAL A 1 106 ? -12.296 -5.194 14.769 1.00 96.69 106 VAL A O 1
ATOM 886 N N . ALA A 1 107 ? -12.164 -3.053 15.384 1.00 95.56 107 ALA A N 1
ATOM 887 C CA . ALA A 1 107 ? -11.948 -3.342 16.801 1.00 95.56 107 ALA A CA 1
ATOM 888 C C . ALA A 1 107 ? -13.053 -4.206 17.436 1.00 95.56 107 ALA A C 1
ATOM 890 O O . ALA A 1 107 ? -12.757 -5.104 18.230 1.00 95.56 107 ALA A O 1
ATOM 891 N N . LEU A 1 108 ? -14.314 -3.949 17.072 1.00 94.12 108 LEU A N 1
ATOM 892 C CA . LEU A 1 108 ? -15.503 -4.641 17.583 1.00 94.12 108 LEU A CA 1
ATOM 893 C C . LEU A 1 108 ? -15.869 -5.895 16.777 1.00 94.12 108 LEU A C 1
ATOM 895 O O . LEU A 1 108 ? -16.836 -6.572 17.117 1.00 94.12 108 LEU A O 1
ATOM 899 N N . SER A 1 109 ? -15.103 -6.236 15.736 1.00 93.12 109 SER A N 1
ATOM 900 C CA . SER A 1 109 ? -15.295 -7.481 14.978 1.00 93.12 109 SER A CA 1
ATOM 901 C C . SER A 1 109 ? -15.055 -8.736 15.824 1.00 93.12 109 SER A C 1
ATOM 903 O O . SER A 1 109 ? -15.636 -9.786 15.540 1.00 93.12 109 SER A O 1
ATOM 905 N N . ARG A 1 110 ? -14.231 -8.614 16.877 1.00 90.31 110 ARG A N 1
ATOM 906 C CA . ARG A 1 110 ? -13.877 -9.711 17.777 1.00 90.31 110 ARG A CA 1
ATOM 907 C C . ARG A 1 110 ? -15.093 -10.191 18.569 1.00 90.31 110 ARG A C 1
ATOM 909 O O . ARG A 1 110 ? -15.677 -9.436 19.344 1.00 90.31 110 ARG A O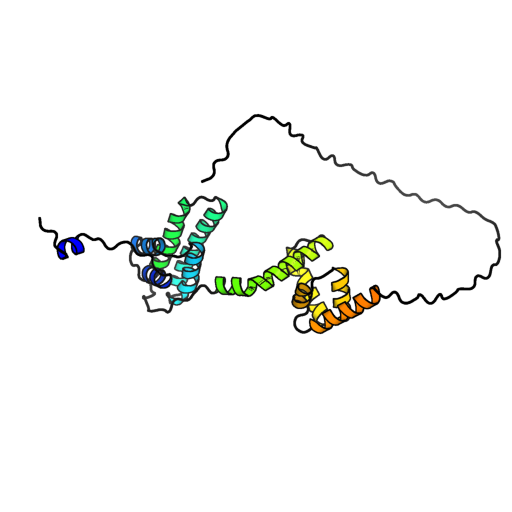 1
ATOM 916 N N . LYS A 1 111 ? -15.432 -11.471 18.433 1.00 87.56 111 LYS A N 1
ATOM 917 C CA . LYS A 1 111 ? -16.387 -12.157 19.316 1.00 87.56 111 LYS A CA 1
ATOM 918 C C . LYS A 1 111 ? -15.695 -13.157 20.227 1.00 87.56 111 LYS A C 1
ATOM 920 O O . LYS A 1 111 ? -16.015 -13.218 21.411 1.00 87.56 111 LYS A O 1
ATOM 925 N N . LYS A 1 112 ? -14.747 -13.929 19.690 1.00 85.50 112 LYS A N 1
ATOM 926 C CA . LYS A 1 112 ? -14.077 -15.021 20.419 1.00 85.50 112 LYS A CA 1
ATOM 927 C C . LYS A 1 112 ? -12.626 -14.690 20.756 1.00 85.50 112 LYS A C 1
ATOM 929 O O . LYS A 1 112 ? -12.103 -15.135 21.778 1.00 85.50 112 LYS A O 1
ATOM 934 N N . SER A 1 113 ? -11.972 -13.891 19.916 1.00 84.25 113 SER A N 1
ATOM 935 C CA . SER A 1 113 ? -10.561 -13.547 20.067 1.00 84.25 113 SER A CA 1
ATOM 936 C C . SER A 1 113 ? -10.323 -12.670 21.298 1.00 84.25 113 SER A C 1
ATOM 938 O O . SER A 1 113 ? -10.814 -11.542 21.398 1.00 84.25 113 SER A O 1
ATOM 940 N N . LYS A 1 114 ? -9.513 -13.175 22.234 1.00 85.44 114 LYS A N 1
ATOM 941 C CA . LYS A 1 114 ? -9.053 -12.411 23.399 1.00 85.44 114 LYS A CA 1
ATOM 942 C C . LYS A 1 114 ? -7.928 -11.460 23.005 1.00 85.44 114 LYS A C 1
ATOM 944 O O . LYS A 1 114 ? -7.113 -11.760 22.135 1.00 85.44 114 LYS A O 1
ATOM 949 N N . PHE A 1 115 ? -7.858 -10.319 23.687 1.00 86.44 115 PHE A N 1
ATOM 950 C CA . PHE A 1 115 ? -6.717 -9.425 23.545 1.00 86.44 115 PHE A CA 1
ATOM 951 C C . PHE A 1 115 ? -5.454 -10.117 24.070 1.00 86.44 115 PHE A C 1
ATOM 953 O O . PHE A 1 115 ? -5.412 -10.581 25.208 1.00 86.44 115 PHE A O 1
ATOM 960 N N . ARG A 1 116 ? -4.426 -10.163 23.227 1.00 89.94 116 ARG A N 1
ATOM 961 C CA . ARG A 1 116 ? -3.096 -10.691 23.529 1.00 89.94 116 ARG A CA 1
ATOM 962 C C . ARG A 1 116 ? -2.074 -9.610 23.213 1.00 89.94 116 ARG A C 1
ATOM 964 O O . ARG A 1 116 ? -2.279 -8.821 22.289 1.00 89.94 116 ARG A O 1
ATOM 971 N N . TRP A 1 117 ? -0.974 -9.596 23.960 1.00 90.50 117 TRP A N 1
ATOM 972 C CA . TRP A 1 117 ? 0.178 -8.780 23.601 1.00 90.50 117 TRP A CA 1
ATOM 973 C C . TRP A 1 117 ? 0.805 -9.300 22.306 1.00 90.50 117 TRP A C 1
ATOM 975 O O . TRP A 1 117 ? 1.182 -10.466 22.209 1.00 90.50 117 TRP A O 1
ATOM 985 N N . VAL A 1 118 ? 0.893 -8.431 21.306 1.00 91.69 118 VAL A N 1
ATOM 986 C CA . VAL A 1 118 ? 1.417 -8.749 19.981 1.00 91.69 118 VAL A CA 1
ATOM 987 C C . VAL A 1 118 ? 2.422 -7.675 19.604 1.00 91.69 118 VAL A C 1
ATOM 989 O O . VAL A 1 118 ? 2.194 -6.485 19.829 1.00 91.69 118 VAL A O 1
ATOM 992 N N . LYS A 1 119 ? 3.538 -8.097 19.011 1.00 93.69 119 LYS A N 1
ATOM 993 C CA . LYS A 1 119 ? 4.487 -7.175 18.396 1.00 93.69 119 LYS A CA 1
ATOM 994 C C . LYS A 1 119 ? 3.921 -6.723 17.054 1.00 93.69 119 LYS A C 1
ATOM 996 O O . LYS A 1 119 ? 4.001 -7.464 16.076 1.00 93.69 119 LYS A O 1
ATOM 1001 N N . TYR A 1 120 ? 3.353 -5.522 17.019 1.00 95.31 120 TYR A N 1
ATOM 1002 C CA . TYR A 1 120 ? 2.858 -4.950 15.773 1.00 95.31 120 TYR A CA 1
ATOM 1003 C C . TYR A 1 120 ? 3.999 -4.719 14.782 1.00 95.31 120 TYR A C 1
ATOM 1005 O O . TYR A 1 120 ? 5.112 -4.341 15.161 1.00 95.31 120 TYR A O 1
ATOM 1013 N N . GLN A 1 121 ? 3.710 -4.961 13.511 1.00 95.00 121 GLN A N 1
ATOM 1014 C CA . GLN A 1 121 ? 4.673 -4.879 12.424 1.00 95.00 121 GLN A CA 1
ATOM 1015 C C . GLN A 1 121 ? 4.337 -3.736 11.474 1.00 95.00 121 GLN A C 1
ATOM 1017 O O . GLN A 1 121 ? 3.172 -3.391 11.271 1.00 95.00 121 GLN A O 1
ATOM 1022 N N . PHE A 1 122 ? 5.389 -3.166 10.887 1.00 94.94 122 PHE A N 1
ATOM 1023 C CA . PHE A 1 122 ? 5.256 -2.184 9.823 1.00 94.94 122 PHE A CA 1
ATOM 1024 C C . PHE A 1 122 ? 4.686 -2.848 8.551 1.00 94.94 122 PHE A C 1
ATOM 1026 O O . PHE A 1 122 ? 5.103 -3.960 8.220 1.00 94.94 122 PHE A O 1
ATOM 1033 N N . PRO A 1 123 ? 3.805 -2.158 7.804 1.00 95.88 123 PRO A N 1
ATOM 1034 C CA . PRO A 1 123 ? 3.303 -2.565 6.496 1.00 95.88 123 PRO A CA 1
ATOM 1035 C C . PRO A 1 123 ? 4.331 -3.147 5.522 1.00 95.88 123 PRO A C 1
ATOM 1037 O O . PRO A 1 123 ? 5.098 -2.410 4.891 1.00 95.88 123 PRO A O 1
ATOM 1040 N N . GLN A 1 124 ? 4.269 -4.455 5.265 1.00 94.94 124 GLN A N 1
ATOM 1041 C CA . GLN A 1 124 ? 5.193 -5.091 4.318 1.00 94.94 124 GLN A CA 1
ATOM 1042 C C . GLN A 1 124 ? 4.954 -4.615 2.885 1.00 94.94 124 GLN A C 1
ATOM 1044 O O . GLN A 1 124 ? 5.895 -4.469 2.105 1.00 94.94 124 GLN A O 1
ATOM 1049 N N . LYS A 1 125 ? 3.706 -4.277 2.545 1.00 94.38 125 LYS A N 1
ATOM 1050 C CA . LYS A 1 125 ? 3.335 -3.726 1.234 1.00 94.38 125 LYS A CA 1
ATOM 1051 C C . LYS A 1 125 ? 4.134 -2.465 0.880 1.00 94.38 125 LYS A C 1
ATOM 1053 O O . LYS A 1 125 ? 4.611 -2.350 -0.247 1.00 94.38 125 LYS A O 1
ATOM 1058 N N . ILE A 1 126 ? 4.304 -1.535 1.825 1.00 94.31 126 ILE A N 1
ATOM 1059 C CA . ILE A 1 126 ? 5.042 -0.280 1.594 1.00 94.31 126 ILE A CA 1
ATOM 1060 C C . ILE A 1 126 ? 6.527 -0.586 1.386 1.00 94.31 126 ILE A C 1
ATOM 1062 O O . ILE A 1 126 ? 7.134 -0.093 0.434 1.00 94.31 126 ILE A O 1
ATOM 1066 N N . VAL A 1 127 ? 7.091 -1.472 2.214 1.00 95.19 127 VAL A N 1
ATOM 1067 C CA . VAL A 1 127 ? 8.482 -1.930 2.075 1.00 95.19 127 VAL A CA 1
ATOM 1068 C C . VAL A 1 127 ? 8.710 -2.567 0.705 1.00 95.19 127 VAL A C 1
ATOM 1070 O O . VAL A 1 127 ? 9.674 -2.240 0.015 1.00 95.19 127 VAL A O 1
ATOM 1073 N N . LEU A 1 128 ? 7.813 -3.454 0.276 1.00 95.69 128 LEU A N 1
ATOM 1074 C CA . LEU A 1 128 ? 7.917 -4.156 -1.000 1.00 95.69 128 LEU A CA 1
ATOM 1075 C C . LEU A 1 128 ? 7.772 -3.191 -2.184 1.00 95.69 128 LEU A C 1
ATOM 1077 O O . LEU A 1 128 ? 8.531 -3.280 -3.152 1.00 95.69 128 LEU A O 1
ATOM 1081 N N . MET A 1 129 ? 6.862 -2.217 -2.097 1.00 94.81 129 MET A N 1
ATOM 1082 C CA . MET A 1 129 ? 6.749 -1.161 -3.103 1.00 94.81 129 MET A CA 1
ATOM 1083 C C . MET A 1 129 ? 8.021 -0.318 -3.201 1.00 94.81 129 MET A C 1
ATOM 1085 O O . MET A 1 129 ? 8.474 -0.054 -4.314 1.00 94.81 129 MET A O 1
ATOM 1089 N N . ALA A 1 130 ? 8.628 0.060 -2.076 1.00 95.56 130 ALA A N 1
ATOM 1090 C CA . ALA A 1 130 ? 9.891 0.791 -2.082 1.00 95.56 130 ALA A CA 1
ATOM 1091 C C . ALA A 1 130 ? 11.015 -0.042 -2.722 1.00 95.56 130 ALA A C 1
ATOM 1093 O O . ALA A 1 130 ? 11.664 0.422 -3.656 1.00 95.56 130 ALA A O 1
ATOM 1094 N N . ARG A 1 131 ? 11.170 -1.311 -2.313 1.00 95.81 131 ARG A N 1
ATOM 1095 C CA . ARG A 1 131 ? 12.183 -2.238 -2.860 1.00 95.81 131 ARG A CA 1
ATOM 1096 C C . ARG A 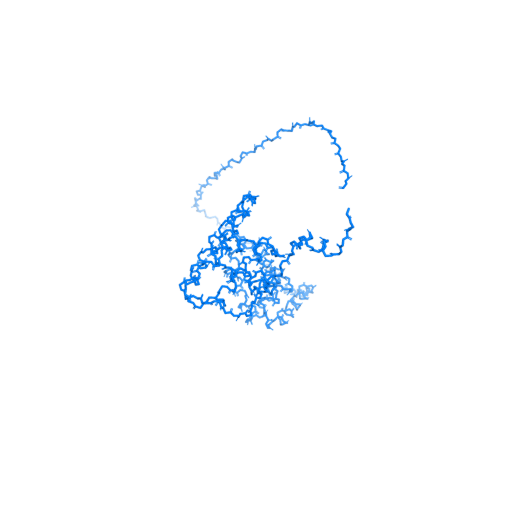1 131 ? 12.051 -2.454 -4.367 1.00 95.81 131 ARG A C 1
ATOM 1098 O O . ARG A 1 131 ? 13.042 -2.568 -5.074 1.00 95.81 131 ARG A O 1
ATOM 1105 N N . THR A 1 132 ? 10.822 -2.526 -4.870 1.00 96.19 132 THR A N 1
ATOM 1106 C CA . THR A 1 132 ? 10.547 -2.769 -6.296 1.00 96.19 132 THR A CA 1
ATOM 1107 C C . THR A 1 132 ? 10.414 -1.486 -7.114 1.00 96.19 132 THR A C 1
ATOM 1109 O O . THR A 1 132 ? 10.080 -1.555 -8.293 1.00 96.19 132 THR A O 1
ATOM 1112 N N . LYS A 1 133 ? 10.626 -0.301 -6.530 1.00 96.06 133 LYS A N 1
ATOM 1113 C CA . LYS A 1 133 ? 10.440 0.979 -7.228 1.00 96.06 133 LYS A CA 1
ATOM 1114 C C . LYS A 1 133 ? 11.365 1.100 -8.442 1.00 96.06 133 LYS A C 1
ATOM 1116 O O . LYS A 1 133 ? 10.876 1.266 -9.553 1.00 96.06 133 LYS A O 1
ATOM 1121 N N . GLU A 1 134 ? 12.665 0.894 -8.250 1.00 93.88 134 GLU A N 1
ATOM 1122 C CA . GLU A 1 134 ? 13.667 1.022 -9.319 1.00 93.88 134 GLU A CA 1
ATOM 1123 C C . GLU A 1 134 ? 13.424 0.038 -10.471 1.00 93.88 134 GLU A C 1
ATOM 1125 O O . GLU A 1 134 ? 13.463 0.394 -11.647 1.00 93.88 134 GLU A O 1
ATOM 1130 N N . THR A 1 135 ? 13.115 -1.220 -10.144 1.00 94.00 135 THR A N 1
ATOM 1131 C CA . THR A 1 135 ? 12.847 -2.247 -11.162 1.00 94.00 135 THR A CA 1
ATOM 1132 C C . THR A 1 135 ? 11.567 -1.956 -11.942 1.00 94.00 135 THR A C 1
ATOM 1134 O O . THR A 1 135 ? 11.516 -2.207 -13.148 1.00 94.00 135 THR A O 1
ATOM 1137 N N . ARG A 1 136 ? 10.542 -1.393 -11.286 1.00 94.62 136 ARG A N 1
ATOM 1138 C CA . ARG A 1 136 ? 9.312 -0.937 -11.943 1.00 94.62 136 ARG A CA 1
ATOM 1139 C C . ARG A 1 136 ? 9.565 0.263 -12.846 1.00 94.62 136 ARG A C 1
ATOM 1141 O O . ARG A 1 136 ? 9.056 0.261 -13.959 1.00 94.62 136 ARG A O 1
ATOM 1148 N N . GLU A 1 137 ? 10.375 1.227 -12.418 1.00 95.94 137 GLU A N 1
ATOM 1149 C CA . GLU A 1 137 ? 10.753 2.390 -13.232 1.00 95.94 137 GLU A CA 1
ATOM 1150 C C . GLU A 1 137 ? 11.504 1.973 -14.503 1.00 95.94 137 GLU A C 1
ATOM 1152 O O . GLU A 1 137 ? 11.147 2.404 -15.598 1.00 95.94 137 GLU A O 1
ATOM 1157 N N . ILE A 1 138 ? 12.479 1.061 -14.393 1.00 95.31 138 ILE A N 1
ATOM 1158 C CA . ILE A 1 138 ? 13.208 0.539 -15.562 1.00 95.31 138 ILE A CA 1
ATOM 1159 C C . ILE A 1 138 ? 12.264 -0.225 -16.498 1.00 95.31 138 ILE A C 1
ATOM 1161 O O . ILE A 1 138 ? 12.313 -0.035 -17.715 1.00 95.31 138 ILE A O 1
ATOM 1165 N N . ARG A 1 139 ? 11.384 -1.072 -15.948 1.00 94.94 139 ARG A N 1
ATOM 1166 C CA . ARG A 1 139 ? 10.389 -1.814 -16.735 1.00 94.94 139 ARG A CA 1
ATOM 1167 C C . ARG A 1 139 ? 9.406 -0.872 -17.436 1.00 94.94 139 ARG A C 1
ATOM 1169 O O . ARG A 1 139 ? 9.041 -1.136 -18.578 1.00 94.94 139 ARG A O 1
ATOM 1176 N N . GLU A 1 140 ? 8.977 0.201 -16.776 1.00 95.81 140 GLU A N 1
ATOM 1177 C CA . GLU A 1 140 ? 8.081 1.210 -17.350 1.00 95.81 140 GLU A CA 1
ATOM 1178 C C . GLU A 1 140 ? 8.751 1.945 -18.508 1.00 95.81 140 GLU A C 1
ATOM 1180 O O . GLU A 1 140 ? 8.187 1.999 -19.600 1.00 95.81 140 GLU A O 1
ATOM 1185 N N . ALA A 1 141 ? 9.977 2.429 -18.296 1.00 95.62 141 ALA A N 1
ATOM 1186 C CA . ALA A 1 141 ? 10.752 3.121 -19.318 1.00 95.62 141 ALA A CA 1
ATOM 1187 C C . ALA A 1 141 ? 11.023 2.218 -20.532 1.00 95.62 141 ALA A C 1
ATOM 1189 O O . ALA A 1 141 ? 10.899 2.651 -21.678 1.00 95.62 141 ALA A O 1
ATOM 1190 N N . LEU A 1 142 ? 11.349 0.942 -20.297 1.00 95.50 142 LEU A N 1
ATOM 1191 C CA . LEU A 1 142 ? 11.530 -0.046 -21.360 1.00 95.50 142 LEU A CA 1
ATOM 1192 C C . LEU A 1 142 ? 10.230 -0.267 -22.143 1.00 95.50 142 LEU A C 1
ATOM 1194 O O . LEU A 1 142 ? 10.240 -0.277 -23.375 1.00 95.50 142 LEU A O 1
ATOM 1198 N N . ALA A 1 143 ? 9.112 -0.435 -21.433 1.00 96.06 143 ALA A N 1
ATOM 1199 C CA . ALA A 1 143 ? 7.814 -0.654 -22.052 1.00 96.06 143 ALA A CA 1
ATOM 1200 C C . ALA A 1 143 ? 7.370 0.551 -22.886 1.00 96.06 143 ALA A C 1
ATOM 1202 O O . ALA A 1 143 ? 6.847 0.368 -23.979 1.00 96.06 143 ALA A O 1
ATOM 1203 N N . GLU A 1 144 ? 7.598 1.770 -22.402 1.00 95.56 144 GLU A N 1
ATOM 1204 C CA . GLU A 1 144 ? 7.319 3.008 -23.128 1.00 95.56 144 GLU A CA 1
ATOM 1205 C C . GLU A 1 144 ? 8.161 3.139 -24.397 1.00 95.56 144 GLU A C 1
ATOM 1207 O O . GLU A 1 144 ? 7.619 3.405 -25.474 1.00 95.56 144 GLU A O 1
ATOM 1212 N N . HIS A 1 145 ? 9.463 2.868 -24.289 1.00 94.75 145 HIS A N 1
ATOM 1213 C CA . HIS A 1 145 ? 10.371 2.915 -25.426 1.00 94.75 145 HIS A CA 1
ATOM 1214 C C . HIS A 1 145 ? 9.945 1.928 -26.524 1.00 94.75 145 HIS A C 1
ATOM 1216 O O . HIS A 1 145 ? 9.784 2.305 -27.685 1.00 94.75 145 HIS A O 1
ATOM 1222 N N . LEU A 1 146 ? 9.695 0.668 -26.160 1.00 94.81 146 LEU A N 1
ATOM 1223 C CA . LEU A 1 146 ? 9.279 -0.369 -27.106 1.00 94.81 146 LEU A CA 1
ATOM 1224 C C . LEU A 1 146 ? 7.869 -0.131 -27.657 1.00 94.81 146 LEU A C 1
ATOM 1226 O O . LEU A 1 146 ? 7.666 -0.277 -28.859 1.00 94.81 146 LEU A O 1
ATOM 1230 N N . ALA A 1 147 ? 6.913 0.286 -26.824 1.00 95.81 147 ALA A N 1
ATOM 1231 C CA . ALA A 1 147 ? 5.539 0.564 -27.246 1.00 95.81 147 ALA A CA 1
ATOM 1232 C C . ALA A 1 147 ? 5.483 1.604 -28.373 1.00 95.81 147 ALA A C 1
ATOM 1234 O O . ALA A 1 147 ? 4.756 1.413 -29.348 1.00 95.81 147 ALA A O 1
ATOM 1235 N N . SER A 1 148 ? 6.297 2.663 -28.276 1.00 92.94 148 SER A N 1
ATOM 1236 C CA . SER A 1 148 ? 6.355 3.715 -29.297 1.00 92.94 148 SER A CA 1
ATOM 1237 C C . SER A 1 148 ? 6.825 3.206 -30.667 1.00 92.94 148 SER A C 1
ATOM 1239 O O . SER A 1 148 ? 6.349 3.680 -31.695 1.00 92.94 148 SER A O 1
ATOM 1241 N N . ARG A 1 149 ? 7.727 2.216 -30.686 1.00 92.38 149 ARG A N 1
ATOM 1242 C CA . ARG A 1 149 ? 8.337 1.659 -31.906 1.00 92.38 149 ARG A CA 1
ATOM 1243 C C . ARG A 1 149 ? 7.547 0.485 -32.476 1.00 92.38 149 ARG A C 1
ATOM 1245 O O . ARG A 1 149 ? 7.553 0.283 -33.683 1.00 92.38 149 ARG A O 1
ATOM 1252 N N . LEU A 1 150 ? 6.897 -0.289 -31.610 1.00 92.12 150 LEU A N 1
ATOM 1253 C CA . LEU A 1 150 ? 6.089 -1.452 -31.981 1.00 92.12 150 LEU A CA 1
ATOM 1254 C C . LEU A 1 150 ? 4.625 -1.091 -32.273 1.00 92.12 150 LEU A C 1
ATOM 1256 O O . LEU A 1 150 ? 3.886 -1.941 -32.753 1.00 92.12 150 LEU A O 1
ATOM 1260 N N . HIS A 1 151 ? 4.200 0.148 -31.993 1.00 93.88 151 HIS A N 1
ATOM 1261 C CA . HIS A 1 151 ? 2.807 0.602 -32.113 1.00 93.88 151 HIS A CA 1
ATOM 1262 C C . HIS A 1 151 ? 1.813 -0.245 -31.300 1.00 93.88 151 HIS A C 1
ATOM 1264 O O . HIS A 1 151 ? 0.670 -0.461 -31.698 1.00 93.88 151 HIS A O 1
ATOM 1270 N N . THR A 1 152 ? 2.243 -0.703 -30.126 1.00 95.50 152 THR A N 1
ATOM 1271 C CA . THR A 1 152 ? 1.447 -1.525 -29.205 1.00 95.50 152 THR A CA 1
ATOM 1272 C C . THR A 1 152 ? 1.251 -0.826 -27.867 1.00 95.50 152 THR A C 1
ATOM 1274 O O . THR A 1 152 ? 2.001 0.076 -27.502 1.00 95.50 152 THR A O 1
ATOM 1277 N N . SER A 1 153 ? 0.265 -1.266 -27.084 1.00 96.44 153 SER A N 1
ATOM 1278 C CA . SER A 1 153 ? 0.053 -0.714 -25.743 1.00 96.44 153 SER A CA 1
ATOM 1279 C C . SER A 1 153 ? 1.205 -1.072 -24.788 1.00 96.44 153 SER A C 1
ATOM 1281 O O . SER A 1 153 ? 1.802 -2.147 -24.894 1.00 96.44 153 SER A O 1
ATOM 1283 N N . LYS A 1 154 ? 1.485 -0.210 -23.795 1.00 96.12 154 LYS A N 1
ATOM 1284 C CA . LYS A 1 154 ? 2.480 -0.498 -22.739 1.00 96.12 154 LYS A CA 1
ATOM 1285 C C . LYS A 1 154 ? 2.148 -1.789 -21.977 1.00 96.12 154 LYS A C 1
ATOM 1287 O O . LYS A 1 154 ? 3.057 -2.500 -21.561 1.00 96.12 154 LYS A O 1
ATOM 1292 N N . ALA A 1 155 ? 0.861 -2.095 -21.797 1.00 95.88 155 ALA A N 1
ATOM 1293 C CA . ALA A 1 155 ? 0.408 -3.312 -21.125 1.00 95.88 155 ALA A CA 1
ATOM 1294 C C . ALA A 1 155 ? 0.769 -4.569 -21.933 1.00 95.88 155 ALA A C 1
ATOM 1296 O O . ALA A 1 155 ? 1.373 -5.487 -21.384 1.00 95.88 155 ALA A O 1
ATOM 1297 N N . THR A 1 156 ? 0.495 -4.558 -23.242 1.00 96.31 156 THR A N 1
ATOM 1298 C CA . THR A 1 156 ? 0.874 -5.634 -24.175 1.00 96.31 156 THR A CA 1
ATOM 1299 C C . THR A 1 156 ? 2.386 -5.858 -24.161 1.00 96.31 156 THR A C 1
ATOM 1301 O O . THR A 1 156 ? 2.849 -6.982 -24.025 1.00 96.31 156 THR A O 1
ATOM 1304 N N . VAL A 1 157 ? 3.188 -4.788 -24.200 1.00 97.00 157 VAL A N 1
ATOM 1305 C CA . VAL A 1 157 ? 4.655 -4.914 -24.159 1.00 97.00 157 VAL A CA 1
ATOM 1306 C C . VAL A 1 157 ? 5.139 -5.557 -22.855 1.00 97.00 157 VAL A C 1
ATOM 1308 O O . VAL A 1 157 ? 6.017 -6.416 -22.884 1.00 97.00 157 VAL A O 1
ATOM 1311 N N . LYS A 1 158 ? 4.573 -5.173 -21.705 1.00 95.75 158 LYS A N 1
ATOM 1312 C CA . LYS A 1 158 ? 4.978 -5.724 -20.402 1.00 95.75 158 LYS A CA 1
ATOM 1313 C C . LYS A 1 158 ? 4.651 -7.204 -20.253 1.00 95.75 158 LYS A C 1
ATOM 1315 O O . LYS A 1 158 ? 5.469 -7.929 -19.694 1.00 95.75 158 LYS A O 1
ATOM 1320 N N . ASN A 1 159 ? 3.476 -7.613 -20.721 1.00 95.12 159 ASN A N 1
ATOM 1321 C CA . ASN A 1 159 ? 2.984 -8.975 -20.544 1.00 95.12 159 ASN A CA 1
ATOM 1322 C C . ASN A 1 159 ? 3.539 -9.921 -21.607 1.00 95.12 159 ASN A C 1
ATOM 1324 O O . ASN A 1 159 ? 3.973 -11.016 -21.267 1.00 95.12 159 ASN A O 1
ATOM 1328 N N . ASP A 1 160 ? 3.584 -9.472 -22.860 1.00 94.88 160 ASP A N 1
ATOM 1329 C CA . ASP A 1 160 ? 3.856 -10.359 -23.986 1.00 94.88 160 ASP A CA 1
ATOM 1330 C C . ASP A 1 160 ? 5.286 -10.187 -24.499 1.00 94.88 160 ASP A C 1
ATOM 1332 O O . ASP A 1 160 ? 5.944 -11.167 -24.804 1.00 94.88 160 ASP A O 1
ATOM 1336 N N . VAL A 1 161 ? 5.829 -8.967 -24.561 1.00 94.94 161 VAL A N 1
ATOM 1337 C CA . VAL A 1 161 ? 7.131 -8.724 -25.219 1.00 94.94 161 VAL A CA 1
ATOM 1338 C C . VAL A 1 161 ? 8.318 -8.891 -24.262 1.00 94.94 161 VAL A C 1
ATOM 1340 O O . VAL A 1 161 ? 9.285 -9.586 -24.580 1.00 94.94 161 VAL A O 1
ATOM 1343 N N . ILE A 1 162 ? 8.275 -8.261 -23.082 1.00 95.12 162 ILE A N 1
ATOM 1344 C CA . ILE A 1 162 ? 9.402 -8.249 -22.126 1.00 95.12 162 ILE A CA 1
ATOM 1345 C C . ILE A 1 162 ? 9.834 -9.662 -21.683 1.00 95.12 162 ILE A C 1
ATOM 1347 O O . ILE A 1 162 ? 11.048 -9.902 -21.619 1.00 95.12 162 ILE A O 1
ATOM 1351 N N . PRO A 1 163 ? 8.921 -10.613 -21.391 1.00 95.38 163 PRO A N 1
ATOM 1352 C CA . PRO A 1 163 ? 9.324 -11.962 -20.997 1.00 95.38 163 PRO A CA 1
ATOM 1353 C C . PRO A 1 163 ? 10.126 -12.682 -22.086 1.00 95.38 163 PRO A C 1
ATOM 1355 O O . PRO A 1 163 ? 11.185 -13.236 -21.791 1.00 95.38 163 PRO A O 1
ATOM 1358 N N . PHE A 1 164 ? 9.702 -12.595 -23.352 1.00 94.69 164 PHE A N 1
ATOM 1359 C CA . PHE A 1 164 ? 10.454 -13.191 -24.462 1.00 94.69 164 PHE A CA 1
ATOM 1360 C C . PHE A 1 164 ? 11.801 -12.505 -24.680 1.00 94.69 164 PHE A C 1
ATOM 1362 O O . PHE A 1 164 ? 12.806 -13.186 -24.884 1.00 94.69 164 PHE A O 1
ATOM 1369 N N . LEU A 1 165 ? 11.863 -11.173 -24.570 1.00 93.62 165 LEU A N 1
ATOM 1370 C CA . LEU A 1 165 ? 13.138 -10.457 -24.647 1.00 93.62 165 LEU A CA 1
ATOM 1371 C C . LEU A 1 165 ? 14.104 -10.896 -23.545 1.00 93.62 165 LEU A C 1
ATOM 1373 O O . LEU A 1 165 ? 15.289 -11.059 -23.809 1.00 93.62 165 LEU A O 1
ATOM 1377 N N . THR A 1 166 ? 13.612 -11.160 -22.338 1.00 93.75 166 THR A N 1
ATOM 1378 C CA . THR A 1 166 ? 14.446 -11.638 -21.226 1.00 93.75 166 THR A CA 1
ATOM 1379 C C . THR A 1 166 ? 15.049 -13.012 -21.534 1.00 93.75 166 THR A C 1
ATOM 1381 O O . THR A 1 166 ? 16.231 -13.239 -21.286 1.00 93.75 166 THR A O 1
ATOM 1384 N N . ILE A 1 167 ? 14.272 -13.921 -22.132 1.00 94.62 167 ILE A N 1
ATOM 1385 C CA . ILE A 1 167 ? 14.762 -15.241 -22.563 1.00 94.62 167 ILE A CA 1
ATOM 1386 C C . ILE A 1 167 ? 15.833 -15.078 -23.651 1.00 94.62 167 ILE A C 1
ATOM 1388 O O . ILE A 1 167 ? 16.925 -15.635 -23.543 1.00 94.62 167 ILE A O 1
ATOM 1392 N N . ILE A 1 168 ? 15.563 -14.261 -24.672 1.00 93.00 168 ILE A N 1
ATOM 1393 C CA . ILE A 1 168 ? 16.505 -14.016 -25.772 1.00 93.00 168 ILE A CA 1
ATOM 1394 C C . ILE A 1 168 ? 17.827 -13.438 -25.250 1.00 93.00 168 ILE A C 1
ATOM 1396 O O . ILE A 1 168 ? 18.897 -13.910 -25.635 1.00 93.00 168 ILE A O 1
ATOM 1400 N N . PHE A 1 169 ? 17.755 -12.453 -24.352 1.00 93.25 169 PHE A N 1
ATOM 1401 C CA . PHE A 1 169 ? 18.927 -11.769 -23.805 1.00 93.25 169 PHE A CA 1
ATOM 1402 C C . PHE A 1 169 ? 19.786 -12.664 -22.910 1.00 93.25 169 PHE A C 1
ATOM 1404 O O . PHE A 1 169 ? 20.988 -12.439 -22.827 1.00 93.25 169 PHE A O 1
ATOM 1411 N N . ARG A 1 170 ? 19.200 -13.686 -22.277 1.00 91.50 170 ARG A N 1
ATOM 1412 C CA . ARG A 1 170 ? 19.940 -14.640 -21.437 1.00 91.50 170 ARG A CA 1
ATOM 1413 C C . ARG A 1 170 ? 20.606 -15.760 -22.227 1.00 91.50 170 ARG A C 1
ATOM 1415 O O . ARG A 1 170 ? 21.666 -16.217 -21.825 1.00 91.50 170 ARG A O 1
ATOM 1422 N N . HIS A 1 171 ? 19.991 -16.219 -23.317 1.00 91.25 171 HIS A N 1
ATOM 1423 C CA . HIS A 1 171 ? 20.480 -17.393 -24.050 1.00 91.25 171 HIS A CA 1
ATOM 1424 C C . HIS A 1 171 ? 21.315 -17.064 -25.290 1.00 91.25 171 HIS A C 1
ATOM 1426 O O . HIS A 1 171 ? 22.110 -17.897 -25.717 1.00 91.25 171 HIS A O 1
ATOM 1432 N N . ARG A 1 172 ? 21.117 -15.897 -25.920 1.00 92.81 172 ARG A N 1
ATOM 1433 C CA . ARG A 1 172 ? 21.807 -15.532 -27.170 1.00 92.81 172 ARG A CA 1
ATOM 1434 C C . ARG A 1 172 ? 22.333 -14.092 -27.119 1.00 92.81 172 ARG A C 1
ATOM 1436 O O . ARG A 1 172 ? 21.668 -13.196 -27.652 1.00 92.81 172 ARG A O 1
ATOM 1443 N N . PRO A 1 173 ? 23.530 -13.855 -26.544 1.00 88.94 173 PRO A N 1
ATOM 1444 C CA . PRO A 1 173 ? 24.062 -12.504 -26.358 1.00 88.94 173 PRO A CA 1
ATOM 1445 C C . PRO A 1 173 ? 24.348 -11.779 -27.682 1.00 88.94 173 PRO A C 1
ATOM 1447 O O . PRO A 1 173 ? 24.087 -10.581 -27.796 1.00 88.94 173 PRO A O 1
ATOM 1450 N N . ASP A 1 174 ? 24.772 -12.502 -28.723 1.00 89.25 174 ASP A N 1
ATOM 1451 C CA . ASP A 1 174 ? 24.984 -11.943 -30.067 1.00 89.25 174 ASP A CA 1
ATOM 1452 C C . ASP A 1 174 ? 23.707 -11.347 -30.670 1.00 89.25 174 ASP A C 1
ATOM 1454 O O . ASP A 1 174 ? 23.693 -10.233 -31.201 1.00 89.25 174 ASP A O 1
ATOM 1458 N N . TYR A 1 175 ? 22.608 -12.101 -30.596 1.00 91.19 175 TYR A N 1
ATOM 1459 C CA . TYR A 1 175 ? 21.323 -11.673 -31.141 1.00 91.19 175 TYR A CA 1
ATOM 1460 C C . TYR A 1 175 ? 20.715 -10.555 -30.287 1.00 91.19 175 TYR A C 1
ATOM 1462 O O . TYR A 1 175 ? 20.187 -9.578 -30.823 1.00 91.19 175 TYR A O 1
ATOM 1470 N N . ALA A 1 176 ? 20.877 -10.642 -28.967 1.00 91.56 176 ALA A N 1
ATOM 1471 C CA . ALA A 1 176 ? 20.478 -9.601 -28.030 1.00 91.56 176 ALA A CA 1
ATOM 1472 C C . ALA A 1 176 ? 21.168 -8.260 -28.317 1.00 91.56 176 ALA A C 1
ATOM 1474 O O . ALA A 1 176 ? 20.506 -7.223 -28.313 1.00 91.56 176 ALA A O 1
ATOM 1475 N N . ALA A 1 177 ? 22.461 -8.266 -28.653 1.00 92.31 177 ALA A N 1
ATOM 1476 C CA . ALA A 1 177 ? 23.192 -7.051 -29.004 1.00 92.31 177 ALA A CA 1
ATOM 1477 C C . ALA A 1 177 ? 22.634 -6.369 -30.265 1.00 92.31 177 ALA A C 1
ATOM 1479 O O . ALA A 1 177 ? 22.517 -5.143 -30.314 1.00 92.31 177 ALA A O 1
ATOM 1480 N N . ARG A 1 178 ? 22.210 -7.154 -31.265 1.00 92.31 178 ARG A N 1
ATOM 1481 C CA . ARG A 1 178 ? 21.554 -6.628 -32.475 1.00 92.31 178 ARG A CA 1
ATOM 1482 C C . ARG A 1 178 ? 20.210 -5.979 -32.151 1.00 92.31 178 ARG A C 1
ATOM 1484 O O . ARG A 1 178 ? 19.934 -4.889 -32.644 1.00 92.31 178 ARG A O 1
ATOM 1491 N N . ILE A 1 179 ? 19.404 -6.616 -31.300 1.00 92.69 179 ILE A N 1
ATOM 1492 C CA . ILE A 1 179 ? 18.127 -6.060 -30.824 1.00 92.69 179 ILE A CA 1
ATOM 1493 C C . ILE A 1 179 ? 18.372 -4.771 -30.036 1.00 92.69 179 ILE A C 1
ATOM 1495 O O . ILE A 1 179 ? 17.697 -3.772 -30.269 1.00 92.69 179 ILE A O 1
ATOM 1499 N N . ALA A 1 180 ? 19.354 -4.771 -29.135 1.00 93.50 180 ALA A N 1
ATOM 1500 C CA . ALA A 1 180 ? 19.681 -3.611 -28.317 1.00 93.50 180 ALA A CA 1
ATOM 1501 C C . ALA A 1 180 ? 20.068 -2.394 -29.167 1.00 93.50 180 ALA A C 1
ATOM 1503 O O . ALA A 1 180 ? 19.626 -1.288 -28.870 1.00 93.50 180 ALA A O 1
ATOM 1504 N N . ILE A 1 181 ? 20.829 -2.595 -30.247 1.00 92.44 181 ILE A N 1
ATOM 1505 C CA . ILE A 1 181 ? 21.164 -1.529 -31.201 1.00 92.44 181 ILE A CA 1
ATOM 1506 C C . ILE A 1 181 ? 19.934 -1.130 -32.026 1.00 92.44 181 ILE A C 1
ATOM 1508 O O . ILE A 1 181 ? 19.628 0.053 -32.123 1.00 92.44 181 ILE A O 1
ATOM 1512 N N . GLY A 1 182 ? 19.187 -2.094 -32.576 1.00 91.69 182 GLY A N 1
ATOM 1513 C CA . GLY A 1 182 ? 18.022 -1.812 -33.425 1.00 91.69 182 GLY A CA 1
ATOM 1514 C C . GLY A 1 182 ? 16.915 -1.029 -32.711 1.00 91.69 182 GLY A C 1
ATOM 1515 O O . GLY A 1 182 ? 16.289 -0.144 -33.299 1.00 91.69 182 GLY A O 1
ATOM 1516 N N . TYR A 1 183 ? 16.710 -1.309 -31.423 1.00 91.31 183 TYR A N 1
ATOM 1517 C CA . TYR A 1 183 ? 15.765 -0.594 -30.568 1.00 91.31 183 TYR A CA 1
ATOM 1518 C C . TYR A 1 183 ? 16.430 0.456 -29.675 1.00 91.31 183 TYR A C 1
ATOM 1520 O O . TYR A 1 183 ? 15.770 0.914 -28.755 1.00 91.31 183 TYR A O 1
ATOM 1528 N N . ASN A 1 184 ? 17.689 0.847 -29.906 1.00 91.75 184 ASN A N 1
ATOM 1529 C CA . ASN A 1 184 ? 18.398 1.871 -29.121 1.00 91.75 184 ASN A CA 1
ATOM 1530 C C . ASN A 1 184 ? 18.205 1.741 -27.594 1.00 91.75 184 ASN A C 1
ATOM 1532 O O . ASN A 1 184 ? 17.921 2.716 -26.896 1.00 91.75 184 ASN A O 1
ATOM 1536 N N . LEU A 1 185 ? 18.327 0.521 -27.068 1.00 92.94 185 LEU A N 1
ATOM 1537 C CA . LEU A 1 185 ? 18.116 0.257 -25.649 1.00 92.94 185 LEU A CA 1
ATOM 1538 C C . LEU A 1 185 ? 19.231 0.884 -24.808 1.00 92.94 185 LEU A C 1
ATOM 1540 O O . LEU A 1 185 ? 20.415 0.805 -25.141 1.00 92.94 185 LEU A O 1
ATOM 1544 N N . THR A 1 186 ? 18.848 1.471 -23.676 1.00 93.19 186 THR A N 1
ATOM 1545 C CA . THR A 1 186 ? 19.814 1.999 -22.705 1.00 93.19 186 THR A CA 1
ATOM 1546 C C . THR A 1 186 ? 20.513 0.869 -21.950 1.00 93.19 186 THR A C 1
ATOM 1548 O O . THR A 1 186 ? 19.965 -0.219 -21.770 1.00 93.19 186 THR A O 1
ATOM 1551 N N . GLU A 1 187 ? 21.711 1.135 -21.432 1.00 92.31 187 GLU A N 1
ATOM 1552 C CA . GLU A 1 187 ? 22.487 0.155 -20.659 1.00 92.31 187 GLU A CA 1
ATOM 1553 C C . GLU A 1 187 ? 21.711 -0.396 -19.451 1.00 92.31 187 GLU A C 1
ATOM 1555 O O . GLU A 1 187 ? 21.730 -1.599 -19.190 1.00 92.31 187 GLU A O 1
ATOM 1560 N N . ARG A 1 188 ? 20.938 0.457 -18.764 1.00 93.19 188 ARG A N 1
ATOM 1561 C CA . ARG A 1 188 ? 20.079 0.045 -17.640 1.00 93.19 188 ARG A CA 1
ATOM 1562 C C . ARG A 1 188 ? 19.015 -0.970 -18.067 1.00 93.19 188 ARG A C 1
ATOM 1564 O O . ARG A 1 188 ? 18.768 -1.936 -17.348 1.00 93.19 188 ARG A O 1
ATOM 1571 N N . MET A 1 189 ? 18.413 -0.776 -19.242 1.00 94.12 189 MET A N 1
ATOM 1572 C CA . MET A 1 189 ? 17.422 -1.698 -19.806 1.00 94.12 189 MET A CA 1
ATOM 1573 C C . MET A 1 189 ? 18.056 -3.030 -20.217 1.00 94.12 189 MET A C 1
ATOM 1575 O O . MET A 1 189 ? 17.483 -4.086 -19.959 1.00 94.12 189 MET A O 1
ATOM 1579 N N . ILE A 1 190 ? 19.253 -2.989 -20.810 1.00 93.88 190 ILE A N 1
ATOM 1580 C CA . ILE A 1 190 ? 20.004 -4.195 -21.185 1.00 93.88 190 ILE A CA 1
ATOM 1581 C C . ILE A 1 190 ? 20.349 -5.004 -19.933 1.00 93.88 190 ILE A C 1
ATOM 1583 O O . ILE A 1 190 ? 20.089 -6.204 -19.897 1.00 93.88 190 ILE A O 1
ATOM 1587 N N . LYS A 1 191 ? 20.851 -4.349 -18.878 1.00 93.75 191 LYS A N 1
ATOM 1588 C CA . LYS A 1 191 ? 21.156 -4.999 -17.595 1.00 93.75 191 LYS A CA 1
ATOM 1589 C C . LYS A 1 191 ? 19.917 -5.648 -16.975 1.00 93.75 191 LYS A C 1
ATOM 1591 O O . LYS A 1 191 ? 19.999 -6.765 -16.472 1.00 93.75 191 LYS A O 1
ATOM 1596 N N . TYR A 1 192 ? 18.771 -4.973 -17.051 1.00 93.56 192 TYR A N 1
ATOM 1597 C CA . TYR A 1 192 ? 17.498 -5.507 -16.573 1.00 93.56 192 TYR A CA 1
ATOM 1598 C C . TYR A 1 192 ? 17.060 -6.777 -17.323 1.00 93.56 192 TYR A C 1
ATOM 1600 O O . TYR A 1 192 ? 16.640 -7.742 -16.689 1.00 93.56 192 TYR A O 1
ATOM 1608 N N . LEU A 1 193 ? 17.185 -6.798 -18.655 1.00 93.00 193 LEU A N 1
ATOM 1609 C CA . LEU A 1 193 ? 16.798 -7.941 -19.491 1.00 93.00 193 LEU A CA 1
ATOM 1610 C C . LEU A 1 193 ? 17.786 -9.114 -19.390 1.00 93.00 193 LEU A C 1
ATOM 1612 O O . LEU A 1 193 ? 17.373 -10.267 -19.267 1.00 93.00 193 LEU A O 1
ATOM 1616 N N . ALA A 1 194 ? 19.087 -8.829 -19.438 1.00 89.50 194 ALA A N 1
ATOM 1617 C CA . ALA A 1 194 ? 20.131 -9.848 -19.508 1.00 89.50 194 ALA A CA 1
ATOM 1618 C C . ALA A 1 194 ? 20.468 -10.471 -18.145 1.00 89.50 194 ALA A C 1
ATOM 1620 O O . ALA A 1 194 ? 20.891 -11.625 -18.100 1.00 89.50 194 ALA A O 1
ATOM 1621 N N . GLY A 1 195 ? 20.257 -9.755 -17.032 1.00 89.81 195 GLY A N 1
ATOM 1622 C CA . GLY A 1 195 ? 20.562 -10.249 -15.687 1.00 89.81 195 GLY A CA 1
ATOM 1623 C C . GLY A 1 195 ? 22.020 -10.728 -15.574 1.00 89.81 195 GLY A C 1
ATOM 1624 O O . GLY A 1 195 ? 22.916 -9.889 -15.668 1.00 89.81 195 GLY A O 1
ATOM 1625 N N . PRO A 1 196 ? 22.285 -12.040 -15.394 1.00 85.50 196 PRO A N 1
ATOM 1626 C CA . PRO A 1 196 ? 23.649 -12.569 -15.292 1.00 85.50 196 PRO A CA 1
ATOM 1627 C C . PRO A 1 196 ? 24.484 -12.384 -16.572 1.00 85.50 196 PRO A C 1
ATOM 1629 O O . PRO A 1 196 ? 25.682 -12.152 -16.474 1.00 85.50 196 PRO A O 1
ATOM 1632 N N . ALA A 1 197 ? 23.866 -12.412 -17.758 1.00 87.69 197 ALA A N 1
ATOM 1633 C CA . ALA A 1 197 ? 24.561 -12.305 -19.049 1.00 87.69 197 ALA A CA 1
ATOM 1634 C C . ALA A 1 197 ? 24.795 -10.846 -19.504 1.00 87.69 197 ALA A C 1
ATOM 1636 O O . ALA A 1 197 ? 25.083 -10.577 -20.669 1.00 87.69 197 ALA A O 1
ATOM 1637 N N . ALA A 1 198 ? 24.617 -9.864 -18.613 1.00 87.88 198 ALA A N 1
ATOM 1638 C CA . ALA A 1 198 ? 24.628 -8.450 -18.989 1.00 87.88 198 ALA A CA 1
ATOM 1639 C C . ALA A 1 198 ? 25.983 -7.962 -19.522 1.00 87.88 198 ALA A C 1
ATOM 1641 O O . ALA A 1 198 ? 26.005 -7.176 -20.468 1.00 87.88 198 ALA A O 1
ATOM 1642 N N . SER A 1 199 ? 27.095 -8.422 -18.942 1.00 88.88 199 SER A N 1
ATOM 1643 C CA . SER A 1 199 ? 28.451 -8.059 -19.380 1.00 88.88 199 SER A CA 1
ATOM 1644 C C . SER A 1 199 ? 28.698 -8.479 -20.826 1.00 88.88 199 SER A C 1
ATOM 1646 O O . SER A 1 199 ? 29.066 -7.650 -21.655 1.00 88.88 199 SER A O 1
ATOM 1648 N N . GLU A 1 200 ? 28.394 -9.738 -21.142 1.00 89.75 200 GLU A N 1
ATOM 1649 C CA . GLU A 1 200 ? 28.557 -10.301 -22.479 1.00 89.75 200 GLU A CA 1
ATOM 1650 C C . GLU A 1 200 ? 27.769 -9.486 -23.505 1.00 89.75 200 GLU A C 1
ATOM 1652 O O . GLU A 1 200 ? 28.336 -8.991 -24.481 1.00 89.75 200 GLU A O 1
ATOM 1657 N N . VAL A 1 201 ? 26.475 -9.252 -23.257 1.00 88.31 201 VAL A N 1
ATOM 1658 C CA . VAL A 1 201 ? 25.626 -8.481 -24.178 1.00 88.31 201 VAL A CA 1
ATOM 1659 C C . VAL A 1 201 ? 26.199 -7.083 -24.420 1.00 88.31 201 VAL A C 1
ATOM 1661 O O . VAL A 1 201 ? 26.246 -6.632 -25.566 1.00 88.31 201 VAL A O 1
ATOM 1664 N N . LEU A 1 202 ? 26.677 -6.397 -23.380 1.00 90.56 202 LEU A N 1
ATOM 1665 C CA . LEU A 1 202 ? 27.271 -5.065 -23.520 1.00 90.56 202 LEU A CA 1
ATOM 1666 C C . LEU A 1 202 ? 28.570 -5.087 -24.336 1.00 90.56 202 LEU A C 1
ATOM 1668 O O . LEU A 1 202 ? 28.787 -4.188 -25.152 1.00 90.56 202 LEU A O 1
ATOM 1672 N N . ASP A 1 203 ? 29.399 -6.115 -24.185 1.00 89.88 203 ASP A N 1
ATOM 1673 C CA . ASP A 1 203 ? 30.623 -6.269 -24.973 1.00 89.88 203 ASP A CA 1
ATOM 1674 C C . ASP A 1 203 ? 30.324 -6.539 -26.448 1.00 89.88 203 ASP A C 1
ATOM 1676 O O . ASP A 1 203 ? 30.980 -5.977 -27.330 1.00 89.88 203 ASP A O 1
ATOM 1680 N N . HIS A 1 204 ? 29.304 -7.350 -26.737 1.00 87.94 204 HIS A N 1
ATOM 1681 C CA . HIS A 1 204 ? 28.825 -7.563 -28.102 1.00 87.94 204 HIS A CA 1
ATOM 1682 C C . HIS A 1 204 ? 28.240 -6.272 -28.700 1.00 87.94 204 HIS A C 1
ATOM 1684 O O . HIS A 1 204 ? 28.525 -5.951 -29.856 1.00 87.94 204 HIS A O 1
ATOM 1690 N N . VAL A 1 205 ? 27.511 -5.466 -27.917 1.00 89.88 205 VAL A N 1
ATOM 1691 C CA . VAL A 1 205 ? 27.017 -4.145 -28.355 1.00 89.88 205 VAL A CA 1
ATOM 1692 C C . VAL A 1 205 ? 28.176 -3.203 -28.691 1.00 89.88 205 VAL A C 1
ATOM 1694 O O . VAL A 1 205 ? 28.152 -2.573 -29.749 1.00 89.88 205 VAL A O 1
ATOM 1697 N N . LYS A 1 206 ? 29.210 -3.121 -27.843 1.00 89.69 206 LYS A N 1
ATOM 1698 C CA . LYS A 1 206 ? 30.406 -2.298 -28.104 1.00 89.69 206 LYS A CA 1
ATOM 1699 C C . LYS A 1 206 ? 31.126 -2.746 -29.375 1.00 89.69 206 LYS A C 1
ATOM 1701 O O . LYS A 1 206 ? 31.404 -1.921 -30.243 1.00 89.69 206 LYS A O 1
ATOM 1706 N N . ARG A 1 207 ? 31.369 -4.054 -29.523 1.00 89.38 207 ARG A N 1
ATOM 1707 C CA . ARG A 1 207 ? 32.006 -4.639 -30.715 1.00 89.38 207 ARG A CA 1
ATOM 1708 C C . ARG A 1 207 ? 31.235 -4.315 -31.995 1.00 89.38 207 ARG A C 1
ATOM 1710 O O . ARG A 1 207 ? 31.848 -3.971 -33.002 1.00 89.38 207 ARG A O 1
ATOM 1717 N N . LEU A 1 208 ? 29.905 -4.399 -31.964 1.00 87.38 208 LEU A N 1
ATOM 1718 C CA . LEU A 1 208 ? 29.065 -4.077 -33.117 1.00 87.38 208 LEU A CA 1
ATOM 1719 C C . LEU A 1 208 ? 29.065 -2.579 -33.442 1.00 87.38 208 LEU A C 1
ATOM 1721 O O . LEU A 1 208 ? 29.184 -2.235 -34.613 1.00 87.38 208 LEU A O 1
ATOM 1725 N N . LYS A 1 209 ? 29.007 -1.691 -32.442 1.00 84.94 209 LYS A N 1
ATOM 1726 C CA . LYS A 1 209 ? 29.106 -0.238 -32.670 1.00 84.94 209 LYS A CA 1
ATOM 1727 C C . LYS A 1 209 ? 30.435 0.152 -33.327 1.00 84.94 209 LYS A C 1
ATOM 1729 O O . LYS A 1 209 ? 30.427 0.849 -34.335 1.00 84.94 209 LYS A O 1
ATOM 1734 N N . LEU A 1 210 ? 31.553 -0.401 -32.850 1.00 84.62 210 LEU A N 1
ATOM 1735 C CA . LEU A 1 210 ? 32.881 -0.169 -33.436 1.00 84.62 210 LEU A CA 1
ATOM 1736 C C . LEU A 1 210 ? 32.987 -0.633 -34.900 1.00 84.62 210 LEU A C 1
ATOM 1738 O O . LEU A 1 210 ? 33.697 -0.018 -35.692 1.00 84.62 210 LEU A O 1
ATOM 1742 N N . ARG A 1 211 ? 32.285 -1.713 -35.273 1.00 80.62 211 ARG A N 1
ATOM 1743 C CA . ARG A 1 211 ? 32.218 -2.191 -36.667 1.00 80.62 211 ARG A CA 1
ATOM 1744 C C . ARG A 1 211 ? 31.393 -1.277 -37.571 1.00 80.62 211 ARG A C 1
ATOM 1746 O O . ARG A 1 211 ? 31.675 -1.214 -38.759 1.00 80.62 211 ARG A O 1
ATOM 1753 N N . VAL A 1 212 ? 30.381 -0.602 -37.031 1.00 75.94 212 VAL A N 1
ATOM 1754 C CA . VAL A 1 212 ? 29.565 0.357 -37.791 1.00 75.94 212 VAL A CA 1
ATOM 1755 C C . VAL A 1 212 ? 30.341 1.655 -38.038 1.00 75.94 212 VAL A C 1
ATOM 1757 O O . VAL A 1 212 ? 30.237 2.226 -39.117 1.00 75.94 212 VAL A O 1
ATOM 1760 N N . GLU A 1 213 ? 31.157 2.093 -37.077 1.00 70.81 213 GLU A N 1
ATOM 1761 C CA . GLU A 1 213 ? 31.962 3.322 -37.187 1.00 70.81 213 GLU A CA 1
ATOM 1762 C C . GLU A 1 213 ? 33.202 3.175 -38.083 1.00 70.81 213 GLU A C 1
ATOM 1764 O O . GLU A 1 213 ? 33.661 4.157 -38.662 1.00 70.81 213 GLU A O 1
ATOM 1769 N N . LYS A 1 214 ? 33.739 1.959 -38.234 1.00 55.78 214 LYS A N 1
ATOM 1770 C CA . LYS A 1 214 ? 34.833 1.652 -39.167 1.00 55.78 214 LYS A CA 1
ATOM 1771 C C . LYS A 1 214 ? 34.273 0.913 -40.386 1.00 55.78 214 LYS A C 1
ATOM 1773 O O . LYS A 1 214 ? 34.291 -0.322 -40.374 1.00 55.78 214 LYS A O 1
ATOM 1778 N N . PRO A 1 215 ? 33.787 1.603 -41.439 1.00 47.66 215 PRO A N 1
ATOM 1779 C CA . PRO A 1 215 ? 33.445 0.916 -42.673 1.00 47.66 215 PRO A CA 1
ATOM 1780 C C . PRO A 1 215 ? 34.724 0.260 -43.197 1.00 47.66 215 PRO A C 1
ATOM 1782 O O . PRO A 1 215 ? 35.713 0.926 -43.501 1.00 47.66 215 PRO A O 1
ATOM 1785 N N . THR A 1 216 ? 34.731 -1.068 -43.238 1.00 50.94 216 THR A N 1
ATOM 1786 C CA . THR A 1 216 ? 35.782 -1.804 -43.936 1.00 50.94 216 THR A CA 1
ATOM 1787 C C . THR A 1 216 ? 35.749 -1.376 -45.405 1.00 50.94 216 THR A C 1
ATOM 1789 O O . THR A 1 216 ? 34.656 -1.228 -45.960 1.00 50.94 216 THR A O 1
ATOM 1792 N N . PRO A 1 217 ? 36.907 -1.123 -46.044 1.00 42.56 217 PRO A N 1
ATOM 1793 C CA . PRO A 1 217 ? 36.935 -0.768 -47.453 1.00 42.56 217 PRO A CA 1
ATOM 1794 C C . PRO A 1 217 ? 36.305 -1.914 -48.241 1.00 42.56 217 PRO A C 1
ATOM 1796 O O . PRO A 1 217 ? 36.783 -3.048 -48.199 1.00 42.56 217 PRO A O 1
ATOM 1799 N N . ILE A 1 218 ? 35.197 -1.609 -48.917 1.00 46.50 218 ILE A N 1
ATOM 1800 C CA . ILE A 1 218 ? 34.518 -2.517 -49.835 1.00 46.50 218 ILE A CA 1
ATOM 1801 C C . ILE A 1 218 ? 35.572 -2.953 -50.849 1.00 46.50 218 ILE A C 1
ATOM 1803 O O . ILE A 1 218 ? 36.025 -2.153 -51.667 1.00 46.50 218 ILE A O 1
ATOM 1807 N N . THR A 1 219 ? 36.013 -4.206 -50.770 1.00 41.97 219 THR A N 1
ATOM 1808 C CA . THR A 1 219 ? 36.880 -4.784 -51.790 1.00 41.97 219 THR A CA 1
ATOM 1809 C C . THR A 1 219 ? 36.017 -4.905 -53.038 1.00 41.97 219 THR A C 1
ATOM 1811 O O . THR A 1 219 ? 35.110 -5.732 -53.109 1.00 41.97 219 THR A O 1
ATOM 1814 N N . ALA A 1 220 ? 36.218 -3.983 -53.976 1.00 37.00 220 ALA A N 1
ATOM 1815 C CA . ALA A 1 220 ? 35.521 -3.958 -55.246 1.00 37.00 220 ALA A CA 1
ATOM 1816 C C . ALA A 1 220 ? 35.833 -5.253 -56.007 1.00 37.00 220 ALA A C 1
ATOM 1818 O O . ALA A 1 220 ? 36.896 -5.397 -56.605 1.00 37.00 220 ALA A O 1
ATOM 1819 N N . HIS A 1 221 ? 34.903 -6.205 -55.989 1.00 40.81 221 HIS A N 1
ATOM 1820 C CA . HIS A 1 221 ? 34.885 -7.276 -56.971 1.00 40.81 221 HIS A CA 1
ATOM 1821 C C . HIS A 1 221 ? 34.419 -6.660 -58.294 1.00 40.81 221 HIS A C 1
ATOM 1823 O O . HIS A 1 221 ? 33.228 -6.520 -58.556 1.00 40.81 221 HIS A O 1
ATOM 1829 N N . THR A 1 222 ? 35.382 -6.217 -59.099 1.00 33.84 222 THR A N 1
ATOM 1830 C CA . THR A 1 222 ? 35.193 -5.758 -60.474 1.00 33.84 222 THR A CA 1
ATOM 1831 C C . THR A 1 222 ? 34.684 -6.920 -61.325 1.00 33.84 222 THR A C 1
ATOM 1833 O O . THR A 1 222 ? 35.453 -7.757 -61.797 1.00 33.84 222 THR A O 1
ATOM 1836 N N . THR A 1 223 ? 33.376 -6.976 -61.561 1.00 35.38 223 THR A N 1
ATOM 1837 C CA . THR A 1 223 ? 32.824 -7.717 -62.694 1.00 35.38 223 THR A CA 1
ATOM 1838 C C . THR A 1 223 ? 33.205 -6.966 -63.967 1.00 35.38 223 THR A C 1
ATOM 1840 O O . THR A 1 223 ? 32.660 -5.911 -64.286 1.00 35.38 223 THR A O 1
ATOM 1843 N N . LYS A 1 224 ? 34.208 -7.492 -64.681 1.00 36.44 224 LYS A N 1
ATOM 1844 C CA . LYS A 1 224 ? 34.551 -7.069 -66.042 1.00 36.44 224 LYS A CA 1
ATOM 1845 C C . LYS A 1 224 ? 33.301 -7.173 -66.918 1.00 36.44 224 LYS A C 1
ATOM 1847 O O . LYS A 1 224 ? 32.753 -8.256 -67.098 1.00 36.44 224 LYS A O 1
ATOM 1852 N N . SER A 1 225 ? 32.868 -6.041 -67.457 1.00 35.19 225 SER A N 1
ATOM 1853 C CA . SER A 1 225 ? 31.885 -5.955 -68.527 1.00 35.19 225 SER A CA 1
ATOM 1854 C C . SER A 1 225 ? 32.508 -6.452 -69.835 1.00 35.19 225 SER A C 1
ATOM 1856 O O . SER A 1 225 ? 33.489 -5.896 -70.326 1.00 35.19 225 SER A O 1
ATOM 1858 N N . THR A 1 226 ? 31.926 -7.496 -70.420 1.00 31.28 226 THR A N 1
ATOM 1859 C CA . THR A 1 226 ? 32.157 -7.882 -71.818 1.00 31.28 226 THR A CA 1
ATOM 1860 C C . THR A 1 226 ? 30.883 -7.550 -72.600 1.00 31.28 226 THR A C 1
ATOM 1862 O O . THR A 1 226 ? 29.818 -8.041 -72.226 1.00 31.28 226 THR A O 1
ATOM 1865 N N . PRO A 1 227 ? 30.936 -6.693 -73.636 1.00 43.12 227 PRO A N 1
ATOM 1866 C CA . PRO A 1 227 ? 29.753 -6.300 -74.391 1.00 43.12 227 PRO A CA 1
ATOM 1867 C C . PRO A 1 227 ? 29.511 -7.259 -75.561 1.00 43.12 227 PRO A C 1
ATOM 1869 O O . PRO A 1 227 ? 30.434 -7.538 -76.321 1.00 43.12 227 PRO A O 1
ATOM 1872 N N . GLN A 1 228 ? 28.267 -7.712 -75.743 1.00 36.22 228 GLN A N 1
ATOM 1873 C CA . GLN A 1 228 ? 27.775 -8.330 -76.982 1.00 36.22 228 GLN A CA 1
ATOM 1874 C C . GLN A 1 228 ? 26.262 -8.062 -77.174 1.00 36.22 228 GLN A C 1
ATOM 1876 O O . GLN A 1 228 ? 25.597 -7.642 -76.226 1.00 36.22 228 GLN A O 1
ATOM 1881 N N . PRO A 1 229 ? 25.752 -8.136 -78.420 1.00 42.97 229 PRO A N 1
ATOM 1882 C CA . PRO A 1 229 ? 25.073 -7.010 -79.062 1.00 42.97 229 PRO A CA 1
ATOM 1883 C C . PRO A 1 229 ? 23.539 -7.051 -79.021 1.00 42.97 229 PRO A C 1
ATOM 1885 O O . PRO A 1 229 ? 22.907 -8.075 -78.777 1.00 42.97 229 PRO A O 1
ATOM 1888 N N . ARG A 1 230 ? 22.951 -5.890 -79.341 1.00 36.81 230 ARG A N 1
ATOM 1889 C CA . ARG A 1 230 ? 21.531 -5.705 -79.669 1.00 36.81 230 ARG A CA 1
ATOM 1890 C C . ARG A 1 230 ? 21.091 -6.681 -80.764 1.00 36.81 230 ARG A C 1
ATOM 1892 O O . ARG A 1 230 ? 21.677 -6.693 -81.842 1.00 36.81 230 ARG A O 1
ATOM 1899 N N . SER A 1 231 ? 19.977 -7.365 -80.528 1.00 35.34 231 SER A N 1
ATOM 1900 C CA . SER A 1 231 ? 19.068 -7.811 -81.582 1.00 35.34 231 SER A CA 1
ATOM 1901 C C . SER A 1 231 ? 17.642 -7.379 -81.236 1.00 35.34 231 SER A C 1
ATOM 1903 O O . SER A 1 231 ? 17.225 -7.340 -80.079 1.00 35.34 231 SER A O 1
ATOM 1905 N N . THR A 1 232 ? 16.966 -6.910 -82.273 1.00 31.98 232 THR A N 1
ATOM 1906 C CA . THR A 1 232 ? 15.634 -6.318 -82.330 1.00 31.98 232 THR A CA 1
ATOM 1907 C C . THR A 1 232 ? 14.554 -7.380 -82.551 1.00 31.98 232 THR A C 1
ATOM 1909 O O . THR A 1 232 ? 14.834 -8.460 -83.060 1.00 31.98 232 THR A O 1
ATOM 1912 N N . THR A 1 233 ? 13.302 -6.968 -82.301 1.00 29.64 233 THR A N 1
ATOM 1913 C CA . THR A 1 233 ? 12.013 -7.625 -82.635 1.00 29.64 233 THR A CA 1
ATOM 1914 C C . THR A 1 233 ? 11.622 -8.781 -81.695 1.00 29.64 233 THR A C 1
ATOM 1916 O O . THR A 1 233 ? 12.468 -9.543 -81.266 1.00 29.64 233 THR A O 1
ATOM 1919 N N . SER A 1 234 ? 10.376 -8.981 -81.264 1.00 32.03 234 SER A N 1
ATOM 1920 C CA . SER A 1 234 ? 9.075 -8.511 -81.737 1.00 32.03 234 SER A CA 1
ATOM 1921 C C . SER A 1 234 ? 8.034 -8.552 -80.602 1.00 32.03 234 SER A C 1
ATOM 1923 O O . SER A 1 234 ? 8.160 -9.265 -79.611 1.00 32.03 234 SER A O 1
ATOM 1925 N N . SER A 1 235 ? 7.012 -7.727 -80.784 1.00 34.22 235 SER A N 1
ATOM 1926 C CA . SER A 1 235 ? 5.767 -7.581 -80.034 1.00 34.22 235 SER A CA 1
ATOM 1927 C C . SER A 1 235 ? 4.913 -8.849 -79.959 1.00 34.22 235 SER A C 1
ATOM 1929 O O . SER A 1 235 ? 4.680 -9.433 -81.009 1.00 34.22 235 SER A O 1
ATOM 1931 N N . VAL A 1 236 ? 4.277 -9.120 -78.809 1.00 35.97 236 VAL A N 1
ATOM 1932 C CA . VAL A 1 236 ? 2.869 -9.572 -78.731 1.00 35.97 236 VAL A CA 1
ATOM 1933 C C . VAL A 1 236 ? 2.257 -9.095 -77.407 1.00 35.97 236 VAL A C 1
ATOM 1935 O O . VAL A 1 236 ? 2.824 -9.276 -76.332 1.00 35.97 236 VAL A O 1
ATOM 1938 N N . ALA A 1 237 ? 1.094 -8.457 -77.510 1.00 34.56 237 ALA A N 1
ATOM 1939 C CA . ALA A 1 237 ? 0.264 -7.986 -76.412 1.00 34.56 237 ALA A CA 1
ATOM 1940 C C . ALA A 1 237 ? -0.558 -9.119 -75.782 1.00 34.56 237 ALA A C 1
ATOM 1942 O O . ALA A 1 237 ? -1.093 -9.960 -76.502 1.00 34.56 237 ALA A O 1
ATOM 1943 N N . THR A 1 238 ? -0.805 -9.068 -74.469 1.00 33.38 238 THR A N 1
ATOM 1944 C CA . THR A 1 238 ? -2.090 -9.532 -73.918 1.00 33.38 238 THR A CA 1
ATOM 1945 C C . THR A 1 238 ? -2.444 -8.789 -72.632 1.00 33.38 238 THR A C 1
ATOM 1947 O O . THR A 1 238 ? -1.657 -8.652 -71.701 1.00 33.38 238 THR A O 1
ATOM 1950 N N . SER A 1 239 ? -3.665 -8.277 -72.641 1.00 34.84 239 SER A N 1
ATOM 1951 C CA . SER A 1 239 ? -4.389 -7.545 -71.612 1.00 34.84 239 SER A CA 1
ATOM 1952 C C . SER A 1 239 ? -4.734 -8.386 -70.384 1.00 34.84 239 SER A C 1
ATOM 1954 O O . SER A 1 239 ? -5.250 -9.491 -70.551 1.00 34.84 239 SER A O 1
ATOM 1956 N N . THR A 1 240 ? -4.672 -7.813 -69.175 1.00 34.59 240 THR A N 1
ATOM 1957 C CA . THR A 1 240 ? -5.686 -8.107 -68.142 1.00 34.59 240 THR A CA 1
ATOM 1958 C C . THR A 1 240 ? -5.823 -6.988 -67.098 1.00 34.59 240 THR A C 1
ATOM 1960 O O . THR A 1 240 ? -4.947 -6.750 -66.276 1.00 34.59 240 THR A O 1
ATOM 1963 N N . SER A 1 241 ? -6.961 -6.291 -67.186 1.00 34.44 241 SER A N 1
ATOM 1964 C CA . SER A 1 241 ? -7.806 -5.735 -66.115 1.00 34.44 241 SER A CA 1
ATOM 1965 C C . SER A 1 241 ? -7.219 -5.621 -64.696 1.00 34.44 241 SER A C 1
ATOM 1967 O O . SER A 1 241 ? -7.068 -6.620 -63.995 1.00 34.44 241 SER A O 1
ATOM 1969 N N . THR A 1 242 ? -7.058 -4.387 -64.200 1.00 38.91 242 THR A N 1
ATOM 1970 C CA . THR A 1 242 ? -7.103 -4.111 -62.755 1.00 38.91 242 THR A CA 1
ATOM 1971 C C . THR A 1 242 ? -8.214 -3.117 -62.426 1.00 38.91 242 THR A C 1
ATOM 1973 O O . THR A 1 242 ? -8.262 -1.970 -62.862 1.00 38.91 242 THR A O 1
ATOM 1976 N N . ARG A 1 243 ? -9.158 -3.648 -61.653 1.00 35.53 243 ARG A N 1
ATOM 1977 C CA . ARG A 1 243 ? -10.380 -3.048 -61.135 1.00 35.53 243 ARG A CA 1
ATOM 1978 C C . ARG A 1 243 ? -10.057 -1.950 -60.120 1.00 35.53 243 ARG A C 1
ATOM 1980 O O . ARG A 1 243 ? -9.387 -2.184 -59.119 1.00 35.53 243 ARG A O 1
ATOM 1987 N N . SER A 1 244 ? -10.607 -0.766 -60.359 1.00 35.28 244 SER A N 1
ATOM 1988 C CA . SER A 1 244 ? -10.608 0.381 -59.452 1.00 35.28 244 SER A CA 1
ATOM 1989 C C . SER A 1 244 ? -11.252 0.057 -58.096 1.00 35.28 244 SER A C 1
ATOM 1991 O O . SER A 1 244 ? -12.399 -0.397 -58.063 1.00 35.28 244 SER A O 1
ATOM 1993 N N . TYR A 1 245 ? -10.589 0.403 -56.987 1.00 36.12 245 TYR A N 1
ATOM 1994 C CA . TYR A 1 245 ? -11.245 0.603 -55.690 1.00 36.12 245 TYR A CA 1
ATOM 1995 C C . TYR A 1 245 ? -11.110 2.062 -55.238 1.00 36.12 245 TYR A C 1
ATOM 1997 O O . TYR A 1 245 ? -10.028 2.622 -55.090 1.00 36.12 245 TYR A O 1
ATOM 2005 N N . ARG A 1 246 ? -12.278 2.678 -55.064 1.00 34.47 246 ARG A N 1
ATOM 2006 C CA . ARG A 1 246 ? -12.536 4.081 -54.738 1.00 34.47 246 ARG A CA 1
ATOM 2007 C C . ARG A 1 246 ? -12.252 4.348 -53.255 1.00 34.47 246 ARG A C 1
ATOM 2009 O O . ARG A 1 246 ? -12.902 3.768 -52.389 1.00 34.47 246 ARG A O 1
ATOM 2016 N N . ALA A 1 247 ? -11.337 5.270 -52.963 1.00 40.81 247 ALA A N 1
ATOM 2017 C CA . ALA A 1 247 ? -11.068 5.749 -51.608 1.00 40.81 247 ALA A CA 1
ATOM 2018 C C . ALA A 1 247 ? -12.271 6.536 -51.039 1.00 40.81 247 ALA A C 1
ATOM 2020 O O . ALA A 1 247 ? -12.705 7.541 -51.609 1.00 40.81 247 ALA A O 1
ATOM 2021 N N . ARG A 1 248 ? -12.809 6.098 -49.892 1.00 36.28 248 ARG A N 1
ATOM 2022 C CA . ARG A 1 248 ? -13.789 6.856 -49.094 1.00 36.28 248 ARG A CA 1
ATOM 2023 C C . ARG A 1 248 ? -13.051 7.867 -48.210 1.00 36.28 248 ARG A C 1
ATOM 2025 O O . ARG A 1 248 ? -12.398 7.498 -47.243 1.00 36.28 248 ARG A O 1
ATOM 2032 N N . ARG A 1 249 ? -13.199 9.154 -48.535 1.00 36.06 249 ARG A N 1
ATOM 2033 C CA . ARG A 1 249 ? -12.854 10.297 -47.673 1.00 36.06 249 ARG A CA 1
ATOM 2034 C C . ARG A 1 249 ? -13.798 10.351 -46.467 1.00 36.06 249 ARG A C 1
ATOM 2036 O O . ARG A 1 249 ? -15.001 10.530 -46.651 1.00 36.06 249 ARG A O 1
ATOM 2043 N N . THR A 1 250 ? -13.267 10.299 -45.250 1.00 40.31 250 THR A N 1
ATOM 2044 C CA . THR A 1 250 ? -13.981 10.719 -44.036 1.00 40.31 250 THR A CA 1
ATOM 2045 C C . THR A 1 250 ? -13.588 12.159 -43.690 1.00 40.31 250 THR A C 1
ATOM 2047 O O . THR A 1 250 ? -12.416 12.513 -43.593 1.00 40.31 250 THR A O 1
ATOM 2050 N N . ARG A 1 251 ? -14.595 13.033 -43.580 1.00 37.06 251 ARG A N 1
ATOM 2051 C CA . ARG A 1 251 ? -14.463 14.449 -43.200 1.00 37.06 251 ARG A CA 1
ATOM 2052 C C . ARG A 1 251 ? -14.276 14.558 -41.682 1.00 37.06 251 ARG A C 1
ATOM 2054 O O . ARG A 1 251 ? -15.186 14.200 -40.943 1.00 37.06 251 ARG A O 1
ATOM 2061 N N . SER A 1 252 ? -13.159 15.126 -41.227 1.00 36.88 252 SER A N 1
ATOM 2062 C CA . SER A 1 252 ? -13.009 15.615 -39.849 1.00 36.88 252 SER A CA 1
ATOM 2063 C C . SER A 1 252 ? -13.445 17.084 -39.773 1.00 36.88 252 SER A C 1
ATOM 2065 O O . SER A 1 252 ? -12.932 17.935 -40.502 1.00 36.88 252 SER A O 1
ATOM 2067 N N . ARG A 1 253 ? -14.444 17.375 -38.930 1.00 38.25 253 ARG A N 1
ATOM 2068 C CA . ARG A 1 253 ? -14.960 18.725 -38.654 1.00 38.25 253 ARG A CA 1
ATOM 2069 C C . ARG A 1 253 ? -14.028 19.442 -37.670 1.00 38.25 253 ARG A C 1
ATOM 2071 O O . ARG A 1 253 ? -13.912 19.046 -36.516 1.00 38.25 253 ARG A O 1
ATOM 2078 N N . LYS A 1 254 ? -13.427 20.540 -38.127 1.00 36.25 254 LYS A N 1
ATOM 2079 C CA . LYS A 1 254 ? -12.641 21.499 -37.337 1.00 36.25 254 LYS A CA 1
ATOM 2080 C C . LYS A 1 254 ? -13.610 22.430 -36.586 1.00 36.25 254 LYS A C 1
ATOM 2082 O O . LYS A 1 254 ? -14.383 23.137 -37.230 1.00 36.25 254 LYS A O 1
ATOM 2087 N N . ARG A 1 255 ? -13.612 22.419 -35.247 1.00 36.69 255 ARG A N 1
ATOM 2088 C CA . ARG A 1 255 ? -14.322 23.421 -34.426 1.00 36.69 255 ARG A CA 1
ATOM 2089 C C . ARG A 1 255 ? -13.413 24.633 -34.214 1.00 36.69 255 ARG A C 1
ATOM 2091 O O . ARG A 1 255 ? -12.277 24.489 -33.778 1.00 36.69 255 ARG A O 1
ATOM 2098 N N . VAL A 1 256 ? -13.938 25.806 -34.553 1.00 37.78 256 VAL A N 1
ATOM 2099 C CA . VAL A 1 256 ? -13.333 27.130 -34.368 1.00 37.78 256 VAL A CA 1
ATOM 2100 C C . VAL A 1 256 ? -13.781 27.668 -33.009 1.00 37.78 256 VAL A C 1
ATOM 2102 O O . VAL A 1 256 ? -14.982 27.790 -32.780 1.00 37.78 256 VAL A O 1
ATOM 2105 N N . SER A 1 257 ? -12.845 28.001 -32.118 1.00 34.97 257 SER A N 1
ATOM 2106 C CA . SER A 1 257 ? -13.120 28.780 -30.904 1.00 34.97 257 SER A CA 1
ATOM 2107 C C . SER A 1 257 ? -12.734 30.240 -31.145 1.00 34.97 257 SER A C 1
ATOM 2109 O O . SER A 1 257 ? -11.562 30.549 -31.359 1.00 34.97 257 SER A O 1
ATOM 2111 N N . LYS A 1 258 ? -13.731 31.132 -31.137 1.00 3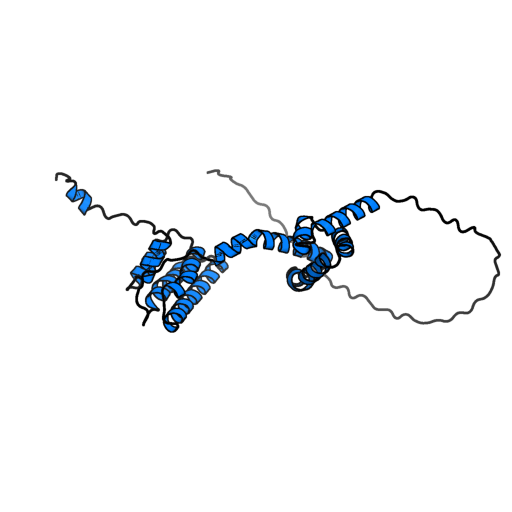7.91 258 LYS A N 1
ATOM 2112 C CA . LYS A 1 258 ? -13.544 32.589 -31.136 1.00 37.91 258 LYS A CA 1
ATOM 2113 C C . LYS A 1 258 ? -13.028 33.038 -29.767 1.00 37.91 258 LYS A C 1
ATOM 2115 O O . LYS A 1 258 ? -13.526 32.577 -28.745 1.00 37.91 258 LYS A O 1
ATOM 2120 N N . GLY A 1 259 ? -12.050 33.939 -29.773 1.00 33.53 259 GLY A N 1
ATOM 2121 C CA . GLY A 1 259 ? -11.573 34.628 -28.581 1.00 33.53 259 GLY A CA 1
ATOM 2122 C C . GLY A 1 259 ? -12.440 35.832 -28.211 1.00 33.53 259 GLY A C 1
ATOM 2123 O O . GLY A 1 259 ? -13.052 36.459 -29.074 1.00 33.53 259 GLY A O 1
ATOM 2124 N N . SER A 1 260 ? -12.414 36.182 -26.928 1.00 32.62 260 SER A N 1
ATOM 2125 C CA . SER A 1 260 ? -12.784 37.499 -26.410 1.00 32.62 260 SER A CA 1
ATOM 2126 C C . SER A 1 260 ? -11.771 37.897 -25.334 1.00 32.62 260 SER A C 1
ATOM 2128 O O . SER A 1 260 ? -11.582 37.178 -24.355 1.00 32.62 260 SER A O 1
ATOM 2130 N N . LYS A 1 261 ? -11.091 39.028 -25.550 1.00 38.78 261 LYS A N 1
ATOM 2131 C CA . LYS A 1 261 ? -10.230 39.713 -24.576 1.00 38.78 261 LYS A CA 1
ATOM 2132 C C . LYS A 1 261 ? -11.081 40.632 -23.697 1.00 38.78 261 LYS A C 1
ATOM 2134 O O . LYS A 1 261 ? -11.843 41.396 -24.269 1.00 38.78 261 LYS A O 1
ATOM 2139 N N . THR A 1 262 ? -10.832 40.613 -22.385 1.00 33.50 262 THR A N 1
ATOM 2140 C CA . THR A 1 262 ? -10.947 41.692 -21.364 1.00 33.50 262 THR A CA 1
ATOM 2141 C C . THR A 1 262 ? -10.712 41.008 -20.007 1.00 33.50 262 THR A C 1
ATOM 2143 O O . THR A 1 262 ? -11.294 39.955 -19.795 1.00 33.50 262 THR A O 1
ATOM 2146 N N . GLY A 1 263 ? -9.919 41.432 -19.026 1.00 32.47 263 GLY A N 1
ATOM 2147 C CA . GLY A 1 263 ? -9.057 42.579 -18.767 1.00 32.47 263 GLY A CA 1
ATOM 2148 C C . GLY A 1 263 ? -8.448 42.377 -17.358 1.00 32.47 263 GLY A C 1
ATOM 2149 O O . GLY A 1 263 ? -9.051 41.716 -16.523 1.00 32.47 263 GLY A O 1
ATOM 2150 N N . SER A 1 264 ? -7.238 42.902 -17.140 1.00 36.53 264 SER A N 1
ATOM 2151 C CA . SER A 1 264 ? -6.675 43.426 -15.876 1.00 36.53 264 SER A CA 1
ATOM 2152 C C . SER A 1 264 ? -6.880 42.703 -14.519 1.00 36.53 264 SER A C 1
ATOM 2154 O O . SER A 1 264 ? -7.982 42.699 -13.985 1.00 36.53 264 SER A O 1
ATOM 2156 N N . ARG A 1 265 ? -5.743 42.353 -13.880 1.00 37.03 265 ARG A N 1
ATOM 2157 C CA . ARG A 1 265 ? -5.199 42.874 -12.588 1.00 37.03 265 ARG A CA 1
ATOM 2158 C C . ARG A 1 265 ? -4.765 41.825 -11.540 1.00 37.03 265 ARG A C 1
ATOM 2160 O O . ARG A 1 265 ? -5.551 41.018 -11.075 1.00 37.03 265 ARG A O 1
ATOM 2167 N N . GLN A 1 266 ? -3.514 42.046 -11.114 1.00 41.97 266 GLN A N 1
ATOM 2168 C CA . GLN A 1 266 ? -2.914 41.899 -9.780 1.00 41.97 266 GLN A CA 1
ATOM 2169 C C . GLN A 1 266 ? -2.431 40.525 -9.292 1.00 41.97 266 GLN A C 1
ATOM 2171 O O . GLN A 1 266 ? -3.151 39.709 -8.735 1.00 41.97 266 GLN A O 1
ATOM 2176 N N . THR A 1 267 ? -1.112 40.388 -9.432 1.00 43.50 267 THR A N 1
ATOM 2177 C CA . THR A 1 267 ? -0.174 39.636 -8.603 1.00 43.50 267 THR A CA 1
ATOM 2178 C C . THR A 1 267 ? -0.175 40.167 -7.166 1.00 43.50 267 THR A C 1
ATOM 2180 O O . THR A 1 267 ? 0.073 41.355 -6.958 1.00 43.50 267 THR A O 1
ATOM 2183 N N . THR A 1 268 ? -0.349 39.290 -6.183 1.00 43.03 268 THR A N 1
ATOM 2184 C CA . THR A 1 268 ? 0.091 39.519 -4.801 1.00 43.03 268 THR A CA 1
ATOM 2185 C C . THR A 1 268 ? 0.914 38.324 -4.342 1.00 43.03 268 THR A C 1
ATOM 2187 O O . THR A 1 268 ? 0.457 37.185 -4.360 1.00 43.03 268 THR A O 1
ATOM 2190 N N . LEU A 1 269 ? 2.163 38.626 -3.988 1.00 37.12 269 LEU A N 1
ATOM 2191 C CA . LEU A 1 269 ? 3.073 37.796 -3.212 1.00 37.12 269 LEU A CA 1
ATOM 2192 C C . LEU A 1 269 ? 2.675 37.907 -1.739 1.00 37.12 269 LEU A C 1
ATOM 2194 O O . LEU A 1 269 ? 2.662 39.021 -1.221 1.00 37.12 269 LEU A O 1
ATOM 2198 N N . PHE A 1 270 ? 2.396 36.771 -1.107 1.00 44.31 270 PHE A N 1
ATOM 2199 C CA . PHE A 1 270 ? 2.679 36.462 0.295 1.00 44.31 270 PHE A CA 1
ATOM 2200 C C . PHE A 1 270 ? 2.896 34.953 0.400 1.00 44.31 270 PHE A C 1
ATOM 2202 O O . PHE A 1 270 ? 2.131 34.212 -0.261 1.00 44.31 270 PHE A O 1
#

Secondary structure (DSSP, 8-state):
----HHHHHHH-PPPPPPBPHHHHHHHHHH--SHHHHHHHHHTBSS-HHHHHHHHHHHHHHH--SHHHHHHHHHHHHHHHHHHHHHHHH--GGGHHHHHHIIIIIHHTT-SSPPP--------HHHHHHHHTHHHHHHHHHHHHHHHHHHT--HHHIIIIIHHHHHHHHHH-HHHHHHHHHHTT--HHHHHHHHGGGHHHHHHHHHHHHHHHHS----------------------------------PPPPPPPP--------------

Sequence (270 aa):
GKVTRELAESLVVSRDREYNPFETLRALFMSKYVWQAKRALSRSNLDHDTLLQWINENIPLQYSDPEDIWRAYEALARANIYYGRIWKTMSWDLLSYVFDLAGPGVALSRKKSKFRWVKYQFPQKIVLMARTKETREIREALAEHLASRLHTSKATVKNDVIPFLTIIFRHRPDYAARIAIGYNLTERMIKYLAGPAASEVLDHVKRLKLRVEKPTPITAHTTKSTPQPRSTTSSVATSTSTRSYRARRTRSRKRVSKGSKTGSRQTTLF

Mean predicted aligned error: 13.98 Å

Solvent-accessible surface area (backbone atoms only — not comparable to full-atom values): 16238 Å² total; per-residue (Å²): 130,86,87,47,70,68,60,51,61,72,67,54,74,80,74,90,68,72,28,53,73,69,54,20,52,50,43,23,62,65,31,88,47,56,68,49,7,34,51,23,60,77,31,35,77,57,57,70,70,58,44,54,41,36,49,62,61,32,44,70,69,55,37,78,42,69,70,31,40,49,42,22,49,52,24,38,52,56,16,49,53,46,51,57,45,26,76,72,71,70,47,68,80,53,48,62,56,25,40,51,21,48,23,25,34,29,37,65,31,51,82,81,47,63,90,64,96,65,88,80,58,80,39,61,67,60,55,51,51,60,72,44,42,65,62,48,51,48,50,48,53,48,19,50,58,48,17,73,75,70,76,46,54,49,66,55,30,56,69,63,46,48,58,54,49,28,53,44,24,54,76,35,35,71,61,34,18,53,50,36,60,76,66,66,54,51,70,69,49,46,41,67,40,15,54,91,38,26,66,59,23,52,53,41,35,52,55,53,51,55,52,67,75,49,73,71,81,78,78,78,79,79,77,80,86,78,92,82,81,91,81,82,87,82,90,82,88,84,89,80,90,83,83,87,80,84,84,82,84,80,86,81,86,82,84,84,83,84,86,82,92,84,79,90,88,84,92,79,93,129

Radius of gyration: 35.6 Å; Cα contacts (8 Å, |Δi|>4): 228; chains: 1; bounding box: 54×61×129 Å

pLDDT: mean 81.01, std 22.93, range [29.64, 97.88]

Foldseek 3Di:
DDDDPVNVVVPDDDDQAADELVRLVVQQQVDPDLVSQLVSVVRHPDDPVQSLLLLVQCLCQFFPDPQLSVQLVVLSVVLVVLVVVCVVVVDCVSVSVSSSSNRCSNNVSDDPGDGDDGDRDGRVVVVVCVVCVVVVVLLQVVLVLVCVVVVHDSVCCSPPPLVVLLVCLQPPLLVNLVVCVVSVPDLSNSCSSHVVCSVSNVVSVVVVVVCVVDPDPDPDPDPDDDDDDDDDDDDDDDDDDDDDDDDDDDDDDDDDDDDDDDDDDDDDDD

Nearest PDB structures (foldseek):
  8umt-assembly1_A  TM=6.695E-01  e=4.133E-03  Homo sapiens